Protein AF-A0A8J1VU78-F1 (afdb_monomer)

Radius of gyration: 24.11 Å; Cα contacts (8 Å, |Δi|>4): 338; chains: 1; bounding box: 74×47×79 Å

Secondary structure (DSSP, 8-state):
--------------------TTSPP----GGG---HHHHHHHHHTT-S-GGGHHHHHHHHTSPPPEEEEE-S-HHHHHHHHHHIIIIIGGGGTTEEETTEEEPPPEE-TTSGGG-EEEE-S-HHHHTTSHHHHHHHHHHHHHHHHTSEEE--TGGGHHHHHTT--TT-EEEETT-TT-HHHHHHHHHHS-TTS----EEEEE-S-HHHHHHHHHHHTTS--TTEEEE-S-GGGPPP-B-STT-B---SEEE----

Sequence (255 aa):
MGKHRGGKPQRGGRKDGAQDRNGPWTTFSSSDKVNAGFEEYYRAQKILPEAEWPAFLEILRNDLPLTFRVTGSRAHAETIKDIIKDVYVPTMLKVEVEEKTYGPPSQIPWYPNELAWQISAPKRVVRKSEPFKRFQRFLVGETEVGNLSRQEAVSMIPPLLLDVQPHHQCLDMCAAPGSKTAQIMEALNPHHLSSSGLLIANDSDYKRTHMLVHQTGRMPSKGLVVTNLDASALPHISIGEGKTLQFDRILADVP

Mean predicted aligned error: 9.61 Å

Structure (mmCIF, N/CA/C/O backbone):
data_AF-A0A8J1VU78-F1
#
_entry.id   AF-A0A8J1VU78-F1
#
loop_
_atom_site.group_PDB
_atom_site.id
_atom_site.type_symbol
_atom_site.label_atom_id
_atom_site.label_alt_id
_atom_site.label_comp_id
_atom_site.label_asym_id
_atom_site.label_entity_id
_atom_site.label_seq_id
_atom_site.pdbx_PDB_ins_code
_atom_si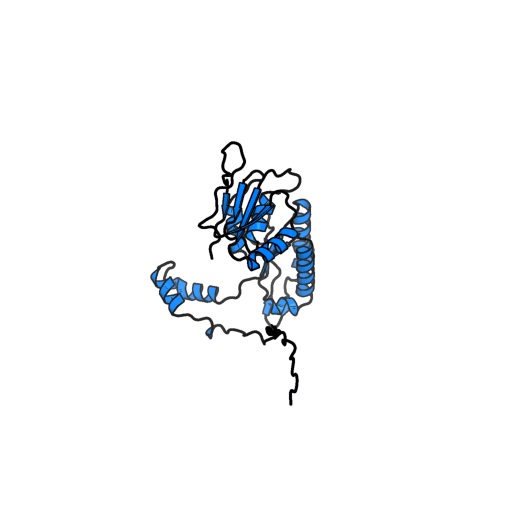te.Cartn_x
_atom_site.Cartn_y
_atom_site.Cartn_z
_atom_site.occupancy
_atom_site.B_iso_or_equiv
_atom_site.auth_seq_id
_atom_site.auth_comp_id
_atom_site.auth_asym_id
_atom_site.auth_atom_id
_atom_site.pdbx_PDB_model_num
ATOM 1 N N . MET A 1 1 ? 52.171 10.321 51.944 1.00 39.34 1 MET A N 1
ATOM 2 C CA . MET A 1 1 ? 51.367 9.180 51.446 1.00 39.34 1 MET A CA 1
ATOM 3 C C . MET A 1 1 ? 49.969 9.682 51.117 1.00 39.34 1 MET A C 1
ATOM 5 O O . MET A 1 1 ? 49.447 10.449 51.907 1.00 39.34 1 MET A O 1
ATOM 9 N N . GLY A 1 2 ? 49.400 9.286 49.971 1.00 37.75 2 GLY A N 1
ATOM 10 C CA . GLY A 1 2 ? 47.997 9.563 49.616 1.00 37.75 2 GLY A CA 1
ATOM 11 C C . GLY A 1 2 ? 47.784 10.396 48.344 1.00 37.75 2 GLY A C 1
ATOM 12 O O . GLY A 1 2 ? 47.348 11.537 48.419 1.00 37.75 2 GLY A O 1
ATOM 13 N N . LYS A 1 3 ? 48.072 9.832 47.161 1.00 34.44 3 LYS A N 1
ATOM 14 C CA . LYS A 1 3 ? 47.608 10.363 45.864 1.00 34.44 3 LYS A CA 1
ATOM 15 C C . LYS A 1 3 ? 46.093 10.137 45.752 1.00 34.44 3 LYS A C 1
ATOM 17 O O . LYS A 1 3 ? 45.674 8.994 45.591 1.00 34.44 3 LYS A O 1
ATOM 22 N N . HIS A 1 4 ? 45.282 11.193 45.754 1.00 36.38 4 HIS A N 1
ATOM 23 C CA . HIS A 1 4 ? 43.875 11.102 45.354 1.00 36.38 4 HIS A CA 1
ATOM 24 C C . HIS A 1 4 ? 43.758 11.135 43.823 1.00 36.38 4 HIS A C 1
ATOM 26 O O . HIS A 1 4 ? 43.844 12.184 43.191 1.00 36.38 4 HIS A O 1
ATOM 32 N N . ARG A 1 5 ? 43.563 9.956 43.219 1.00 37.03 5 ARG A N 1
ATOM 33 C CA . ARG A 1 5 ? 43.004 9.796 41.870 1.00 37.03 5 ARG A CA 1
ATOM 34 C C . ARG A 1 5 ? 41.488 9.629 42.008 1.00 37.03 5 ARG A C 1
ATOM 36 O O . ARG A 1 5 ? 41.032 8.556 42.378 1.00 37.03 5 ARG A O 1
ATOM 43 N N . GLY A 1 6 ? 40.722 10.676 41.712 1.00 34.34 6 GLY A N 1
ATOM 44 C CA . GLY A 1 6 ? 39.270 10.604 41.517 1.00 34.34 6 GLY A CA 1
ATOM 45 C C . GLY A 1 6 ? 38.952 10.733 40.031 1.00 34.34 6 GLY A C 1
ATOM 46 O O . GLY A 1 6 ? 38.867 11.842 39.511 1.00 34.34 6 GLY A O 1
ATOM 47 N N . GLY A 1 7 ? 38.863 9.602 39.329 1.00 33.25 7 GLY A N 1
ATOM 48 C CA . GLY A 1 7 ? 38.509 9.552 37.911 1.00 33.25 7 GLY A CA 1
ATOM 49 C C . GLY A 1 7 ? 37.031 9.875 37.690 1.00 33.25 7 GLY A C 1
ATOM 50 O O . GLY A 1 7 ? 36.163 9.327 38.365 1.00 33.25 7 GLY A O 1
ATOM 51 N N . LYS A 1 8 ? 36.744 10.759 36.729 1.00 36.56 8 LYS A N 1
ATOM 52 C CA . LYS A 1 8 ? 35.390 10.979 36.198 1.00 36.56 8 LYS A CA 1
ATOM 53 C C . LYS A 1 8 ? 34.913 9.700 35.488 1.00 36.56 8 LYS A C 1
ATOM 55 O O . LYS A 1 8 ? 35.716 9.109 34.763 1.00 36.56 8 LYS A O 1
ATOM 60 N N . PRO A 1 9 ? 33.638 9.288 35.612 1.00 35.12 9 PRO A N 1
ATOM 61 C CA . PRO A 1 9 ? 33.127 8.171 34.836 1.00 35.12 9 PRO A CA 1
ATOM 62 C C . PRO A 1 9 ? 33.061 8.580 33.363 1.00 35.12 9 PRO A C 1
ATOM 64 O O . PRO A 1 9 ? 32.331 9.493 32.971 1.00 35.12 9 PRO A O 1
ATOM 67 N N . GLN A 1 10 ? 33.873 7.914 32.551 1.00 33.62 10 GLN A N 1
ATOM 68 C CA . GLN A 1 10 ? 33.889 8.046 31.105 1.00 33.62 10 GLN A CA 1
ATOM 69 C C . GLN A 1 10 ? 32.576 7.447 30.582 1.00 33.62 10 GLN A C 1
ATOM 71 O O . GLN A 1 10 ? 32.397 6.231 30.573 1.00 33.62 10 GLN A O 1
ATOM 76 N N . ARG A 1 11 ? 31.621 8.303 30.190 1.00 35.66 11 ARG A N 1
ATOM 77 C CA . ARG A 1 11 ? 30.451 7.887 29.404 1.00 35.66 11 ARG A CA 1
ATOM 78 C C . ARG A 1 11 ? 30.973 7.297 28.095 1.00 35.66 11 ARG A C 1
ATOM 80 O O . ARG A 1 11 ? 31.309 8.031 27.168 1.00 35.66 11 ARG A O 1
ATOM 87 N N . GLY A 1 12 ? 31.074 5.972 28.051 1.00 30.27 12 GLY A N 1
ATOM 88 C CA . GLY A 1 12 ? 31.304 5.201 26.840 1.00 30.27 12 GLY A CA 1
ATOM 89 C C . GLY A 1 12 ? 30.102 5.357 25.923 1.00 30.27 12 GLY A C 1
ATOM 90 O O . GLY A 1 12 ? 29.181 4.547 25.951 1.00 30.27 12 GLY A O 1
ATOM 91 N N . GLY A 1 13 ? 30.091 6.433 25.139 1.00 30.38 13 GLY A N 1
ATOM 92 C CA . GLY A 1 13 ? 29.224 6.537 23.980 1.00 30.38 13 GLY A CA 1
ATOM 93 C C . GLY A 1 13 ? 29.609 5.421 23.022 1.00 30.38 13 GLY A C 1
ATOM 94 O O . GLY A 1 13 ? 30.633 5.515 22.343 1.00 30.38 13 GLY A O 1
ATOM 95 N N . ARG A 1 14 ? 28.806 4.354 22.987 1.00 30.81 14 ARG A N 1
ATOM 96 C CA . ARG A 1 14 ? 28.760 3.450 21.841 1.00 30.81 14 ARG A CA 1
ATOM 97 C C . ARG A 1 14 ? 28.423 4.330 20.641 1.00 30.81 14 ARG A C 1
ATOM 99 O O . ARG A 1 14 ? 27.293 4.776 20.480 1.00 30.81 14 ARG A O 1
ATOM 106 N N . LYS A 1 15 ? 29.443 4.655 19.846 1.00 33.09 15 LYS A N 1
ATOM 107 C CA . LYS A 1 15 ? 29.254 5.053 18.456 1.00 33.09 15 LYS A CA 1
ATOM 108 C C . LYS A 1 15 ? 28.720 3.808 17.763 1.00 33.09 15 LYS A C 1
ATOM 110 O O . LYS A 1 15 ? 29.503 2.999 17.274 1.00 33.09 15 LYS A O 1
ATOM 115 N N . ASP A 1 16 ? 27.405 3.625 17.805 1.00 34.56 16 ASP A N 1
ATOM 116 C CA . ASP A 1 16 ? 26.736 2.720 16.887 1.00 34.56 16 ASP A CA 1
ATOM 117 C C . ASP A 1 16 ? 27.076 3.237 15.493 1.00 34.56 16 ASP A C 1
ATOM 119 O O . ASP A 1 16 ? 26.700 4.345 15.102 1.00 34.56 16 ASP A O 1
ATOM 123 N N . GLY A 1 17 ? 27.939 2.483 14.814 1.00 30.50 17 GLY A N 1
ATOM 124 C CA . GLY A 1 17 ? 28.388 2.796 13.476 1.00 30.50 17 GLY A CA 1
ATOM 125 C C . GLY A 1 17 ? 27.161 2.949 12.598 1.00 30.50 17 GLY A C 1
ATOM 126 O O . GLY A 1 17 ? 26.450 1.978 12.341 1.00 30.50 17 GLY A O 1
ATOM 127 N N . ALA A 1 18 ? 26.922 4.173 12.137 1.00 34.66 18 ALA A N 1
ATOM 128 C CA . ALA A 1 18 ? 26.150 4.396 10.937 1.00 34.66 18 ALA A CA 1
ATOM 129 C C . ALA A 1 18 ? 26.865 3.610 9.833 1.00 34.66 18 ALA A C 1
ATOM 131 O O . ALA A 1 18 ? 27.878 4.058 9.299 1.00 34.66 18 ALA A O 1
ATOM 132 N N . GLN A 1 19 ? 26.400 2.386 9.573 1.00 34.91 19 GLN A N 1
ATOM 133 C CA . GLN A 1 19 ? 26.780 1.650 8.383 1.00 34.91 19 GLN A CA 1
ATOM 134 C C . GLN A 1 19 ? 26.376 2.522 7.206 1.00 34.91 19 GLN A C 1
ATOM 136 O O . GLN A 1 19 ? 25.193 2.763 6.952 1.00 34.91 19 GLN A O 1
ATOM 141 N N . ASP A 1 20 ? 27.404 3.040 6.554 1.00 33.50 20 ASP A N 1
ATOM 142 C CA . ASP A 1 20 ? 27.345 3.760 5.306 1.00 33.50 20 ASP A CA 1
ATOM 143 C C . ASP A 1 20 ? 26.575 2.887 4.302 1.00 33.50 20 ASP A C 1
ATOM 145 O O . ASP A 1 20 ? 27.075 1.877 3.806 1.00 33.50 20 ASP A O 1
ATOM 149 N N . ARG A 1 21 ? 25.303 3.221 4.042 1.00 39.62 21 ARG A N 1
ATOM 150 C CA . ARG A 1 21 ? 24.427 2.494 3.099 1.00 39.62 21 ARG A CA 1
ATOM 151 C C . ARG A 1 21 ? 24.807 2.762 1.629 1.00 39.62 21 ARG A C 1
ATOM 153 O O . ARG A 1 21 ? 23.966 2.636 0.745 1.00 39.62 21 ARG A O 1
ATOM 160 N N . ASN A 1 22 ? 26.059 3.143 1.380 1.00 36.59 22 ASN A N 1
ATOM 161 C CA . ASN A 1 22 ? 26.659 3.414 0.074 1.00 36.59 22 ASN A CA 1
ATOM 162 C C . ASN A 1 22 ? 27.608 2.292 -0.386 1.00 36.59 22 ASN A C 1
ATOM 164 O O . ASN A 1 22 ? 28.475 2.516 -1.230 1.00 36.59 22 ASN A O 1
ATOM 168 N N . GLY A 1 23 ? 27.449 1.071 0.135 1.00 36.91 23 GLY A N 1
ATOM 169 C CA . GLY A 1 23 ? 28.085 -0.101 -0.467 1.00 36.91 23 GLY A CA 1
ATOM 170 C C . GLY A 1 23 ? 27.633 -0.284 -1.928 1.00 36.91 23 GLY A C 1
ATOM 171 O O . GLY A 1 23 ? 26.487 0.048 -2.254 1.00 36.91 23 GLY A O 1
ATOM 172 N N . PRO A 1 24 ? 28.500 -0.786 -2.829 1.00 38.91 24 PRO A N 1
ATOM 173 C CA . PRO A 1 24 ? 28.101 -1.093 -4.198 1.00 38.91 24 PRO A CA 1
ATOM 174 C C . PRO A 1 24 ? 26.916 -2.062 -4.171 1.00 38.91 24 PRO A C 1
ATOM 176 O O . PRO A 1 24 ? 26.965 -3.095 -3.505 1.00 38.91 24 PRO A O 1
ATOM 179 N N . TRP A 1 25 ? 25.833 -1.703 -4.865 1.00 51.78 25 TRP A N 1
ATOM 180 C CA . TRP A 1 25 ? 24.643 -2.546 -4.981 1.00 51.78 25 TRP A CA 1
ATOM 181 C C . TRP A 1 25 ? 25.047 -3.927 -5.507 1.00 51.78 25 TRP A C 1
ATOM 183 O O . TRP A 1 25 ? 25.542 -4.039 -6.631 1.00 51.78 25 TRP A O 1
ATOM 193 N N . THR A 1 26 ? 24.822 -4.977 -4.714 1.00 55.34 26 THR A N 1
ATOM 194 C CA . THR A 1 26 ? 24.962 -6.363 -5.166 1.00 55.34 26 THR A CA 1
ATOM 195 C C . THR A 1 26 ? 23.961 -6.600 -6.289 1.00 55.34 26 THR A C 1
ATOM 197 O O . THR A 1 26 ? 22.749 -6.641 -6.082 1.00 55.34 26 THR A O 1
ATOM 200 N N . THR A 1 27 ? 24.470 -6.688 -7.514 1.00 58.34 27 THR A N 1
ATOM 201 C CA . THR A 1 27 ? 23.655 -7.008 -8.684 1.00 58.34 27 THR A CA 1
ATOM 202 C C . THR A 1 27 ? 23.565 -8.523 -8.763 1.00 58.34 27 THR A C 1
ATOM 204 O O . THR A 1 27 ? 24.509 -9.168 -9.206 1.00 58.34 27 THR A O 1
ATOM 207 N N . PHE A 1 28 ? 22.457 -9.087 -8.284 1.00 66.31 28 PHE A N 1
ATOM 208 C CA . PHE A 1 28 ? 22.199 -10.520 -8.399 1.00 66.31 28 PHE A CA 1
ATOM 209 C C . PHE A 1 28 ? 21.935 -10.873 -9.861 1.00 66.31 28 PHE A C 1
ATOM 211 O O . PHE A 1 28 ? 21.031 -10.320 -10.496 1.00 66.31 28 PHE A O 1
ATOM 218 N N . SER A 1 29 ?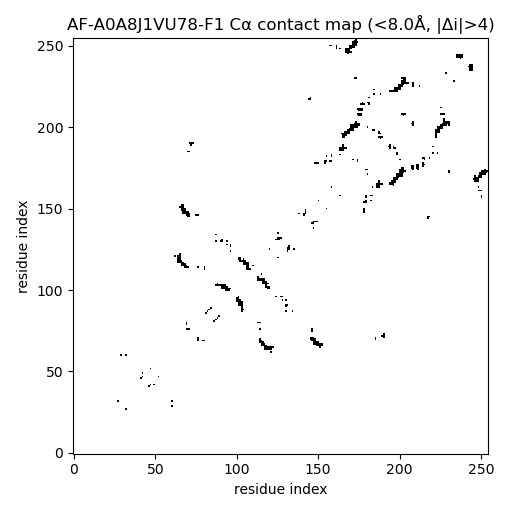 22.733 -11.789 -10.393 1.00 71.12 29 SER A N 1
ATOM 219 C CA . SER A 1 29 ? 22.502 -12.396 -11.697 1.00 71.12 29 SER A CA 1
ATOM 220 C C . SER A 1 29 ? 21.330 -13.378 -11.621 1.00 71.12 29 SER A C 1
ATOM 222 O O . SER A 1 29 ? 20.961 -13.847 -10.544 1.00 71.12 29 SER A O 1
ATOM 224 N N . SER A 1 30 ? 20.736 -13.735 -12.760 1.00 67.25 30 SER A N 1
ATOM 225 C CA . SER A 1 30 ? 19.678 -14.756 -12.789 1.00 67.25 30 SER A CA 1
ATOM 226 C C . SER A 1 30 ? 20.154 -16.110 -12.246 1.00 67.25 30 SER A C 1
ATOM 228 O O . SER A 1 30 ? 19.351 -16.843 -11.677 1.00 67.25 30 SER A O 1
ATOM 230 N N . SER A 1 31 ? 21.454 -16.413 -12.359 1.00 72.06 31 SER A N 1
ATOM 231 C CA . SER A 1 31 ? 22.085 -17.594 -11.755 1.00 72.06 31 SER A CA 1
ATOM 232 C C . SER A 1 31 ? 22.146 -17.550 -10.227 1.00 72.06 31 SER A C 1
ATOM 234 O O . SER A 1 31 ? 22.174 -18.607 -9.607 1.00 72.06 31 SER A O 1
ATOM 236 N N . ASP A 1 32 ? 22.096 -16.363 -9.614 1.00 76.88 32 ASP A N 1
ATOM 237 C CA . ASP A 1 32 ? 22.062 -16.213 -8.152 1.00 76.88 32 ASP A CA 1
ATOM 238 C C . ASP A 1 32 ? 20.633 -16.341 -7.587 1.00 76.88 32 ASP A C 1
ATOM 240 O O . ASP A 1 32 ? 20.444 -16.493 -6.382 1.00 76.88 32 ASP A O 1
ATOM 244 N N . LYS A 1 33 ? 19.606 -16.279 -8.449 1.00 82.88 33 LYS A N 1
ATOM 245 C CA . LYS A 1 33 ? 18.180 -16.328 -8.080 1.00 82.88 33 LYS A CA 1
ATOM 246 C C . LYS A 1 33 ? 17.620 -17.756 -8.180 1.00 82.88 33 LYS A C 1
ATOM 248 O O . LYS A 1 33 ? 16.620 -18.003 -8.864 1.00 82.88 33 LYS A O 1
ATOM 253 N N . VAL A 1 34 ? 18.286 -18.706 -7.523 1.00 85.81 34 VAL A N 1
ATOM 254 C CA . VAL A 1 34 ? 17.885 -20.123 -7.461 1.00 85.81 34 VAL A CA 1
ATOM 255 C C . VAL A 1 34 ? 17.811 -20.571 -6.004 1.00 85.81 34 VAL A C 1
ATOM 257 O O . VAL A 1 34 ? 18.714 -20.299 -5.218 1.00 85.81 34 VAL A O 1
ATOM 260 N N . ASN A 1 35 ? 16.732 -21.263 -5.636 1.00 90.06 35 ASN A N 1
ATOM 261 C CA . ASN A 1 35 ? 16.555 -21.819 -4.298 1.00 90.06 35 ASN A CA 1
ATOM 262 C C . ASN A 1 35 ? 15.850 -23.179 -4.398 1.00 90.06 35 ASN A C 1
ATOM 264 O O . ASN A 1 35 ? 14.644 -23.246 -4.627 1.00 90.06 35 ASN A O 1
ATOM 268 N N . ALA A 1 36 ? 16.614 -24.258 -4.211 1.00 91.31 36 ALA A N 1
ATOM 269 C CA . ALA A 1 36 ? 16.102 -25.622 -4.325 1.00 91.31 36 ALA A CA 1
ATOM 270 C C . ALA A 1 36 ? 14.998 -25.925 -3.297 1.00 91.31 36 ALA A C 1
ATOM 272 O O . ALA A 1 36 ? 13.999 -26.541 -3.650 1.00 91.31 36 ALA A O 1
ATOM 273 N N . GLY A 1 37 ? 15.133 -25.431 -2.059 1.00 94.06 37 GLY A N 1
ATOM 274 C CA . GLY A 1 37 ? 14.123 -25.628 -1.017 1.00 94.06 37 GLY A CA 1
ATOM 275 C C . GLY A 1 37 ? 12.809 -24.904 -1.321 1.00 94.06 37 GLY A C 1
ATOM 276 O O . GLY A 1 37 ? 11.739 -25.444 -1.063 1.00 94.06 37 GLY A O 1
ATOM 277 N N . PHE A 1 38 ? 12.876 -23.711 -1.923 1.00 93.12 38 PHE A N 1
ATOM 278 C CA . PHE A 1 38 ? 11.692 -23.001 -2.415 1.00 93.12 38 PHE A CA 1
ATOM 279 C C . PHE A 1 38 ? 10.971 -23.818 -3.493 1.00 93.12 38 PHE A C 1
ATOM 281 O O . PHE A 1 38 ? 9.761 -24.022 -3.405 1.00 93.12 38 PHE A O 1
ATOM 288 N N . GLU A 1 39 ? 11.708 -24.301 -4.497 1.00 91.94 39 GLU A N 1
ATOM 289 C CA . GLU A 1 39 ? 11.121 -25.082 -5.588 1.00 91.94 39 GLU A CA 1
ATOM 290 C C . GLU A 1 39 ? 10.515 -26.392 -5.088 1.00 91.94 39 GLU A C 1
ATOM 292 O O . GLU A 1 39 ? 9.376 -26.693 -5.429 1.00 91.94 39 GLU A O 1
ATOM 297 N N . GLU A 1 40 ? 11.232 -27.144 -4.252 1.00 94.00 40 GLU A N 1
ATOM 298 C CA . GLU A 1 40 ? 10.744 -28.400 -3.676 1.00 94.00 40 GLU A CA 1
ATOM 299 C C . GLU A 1 40 ? 9.460 -28.184 -2.863 1.00 94.00 40 GLU A C 1
ATOM 301 O O . GLU A 1 40 ? 8.457 -28.866 -3.088 1.00 94.00 40 GLU A O 1
ATOM 306 N N . TYR A 1 41 ? 9.455 -27.182 -1.977 1.00 95.19 41 TYR A N 1
ATOM 307 C CA . TYR A 1 41 ? 8.315 -26.869 -1.118 1.00 95.19 41 TYR A CA 1
ATOM 308 C C . TYR A 1 41 ? 7.056 -26.490 -1.911 1.00 95.19 41 TYR A C 1
ATOM 310 O O . TYR A 1 41 ? 5.962 -26.979 -1.614 1.00 95.19 41 TYR A O 1
ATOM 318 N N . TYR A 1 42 ? 7.176 -25.627 -2.924 1.00 94.62 42 TYR A N 1
ATOM 319 C CA . TYR A 1 42 ? 6.017 -25.187 -3.709 1.00 94.62 42 TYR A CA 1
ATOM 320 C C . TYR A 1 42 ? 5.600 -26.198 -4.786 1.00 94.62 42 TYR A C 1
ATOM 322 O O . TYR A 1 42 ? 4.404 -26.325 -5.054 1.00 94.62 42 TYR A O 1
ATOM 330 N N . ARG A 1 43 ? 6.530 -26.979 -5.359 1.00 93.56 43 ARG A N 1
ATOM 331 C CA . ARG A 1 43 ? 6.195 -28.112 -6.245 1.00 93.56 43 ARG A CA 1
ATOM 332 C C . ARG A 1 43 ? 5.366 -29.158 -5.507 1.00 93.56 43 ARG A C 1
ATOM 334 O O . ARG A 1 43 ? 4.329 -29.584 -6.011 1.00 93.56 43 ARG A O 1
ATOM 341 N N . ALA A 1 44 ? 5.761 -29.511 -4.281 1.00 95.00 44 ALA A N 1
ATOM 342 C CA . ALA A 1 44 ? 5.057 -30.504 -3.468 1.00 95.00 44 ALA A CA 1
ATOM 343 C C . ALA A 1 44 ? 3.592 -30.126 -3.168 1.00 95.00 44 ALA A C 1
ATOM 345 O O . ALA A 1 44 ? 2.740 -31.008 -3.048 1.00 95.00 44 ALA A O 1
ATOM 346 N N . GLN A 1 45 ? 3.281 -28.828 -3.099 1.00 96.31 45 GLN A N 1
ATOM 347 C CA . GLN A 1 45 ? 1.924 -28.317 -2.873 1.00 96.31 45 GLN A CA 1
ATOM 348 C C . GLN A 1 45 ? 1.019 -28.375 -4.110 1.00 96.31 45 GLN A C 1
ATOM 350 O O . GLN A 1 45 ? -0.184 -28.159 -3.981 1.00 96.31 45 GLN A O 1
ATOM 355 N N . LYS A 1 46 ? 1.565 -28.674 -5.300 1.00 95.06 46 LYS A N 1
ATOM 356 C CA . LYS A 1 46 ? 0.807 -28.802 -6.560 1.00 95.06 46 LYS A CA 1
ATOM 357 C C . LYS A 1 46 ? -0.039 -27.565 -6.892 1.00 95.06 46 LYS A C 1
ATOM 359 O O . LYS A 1 46 ? -1.142 -27.682 -7.418 1.00 95.06 46 LYS A O 1
ATOM 364 N N . ILE A 1 47 ? 0.493 -26.379 -6.592 1.00 95.06 47 ILE A N 1
ATOM 365 C CA . ILE A 1 47 ? -0.177 -25.095 -6.855 1.00 95.06 47 ILE A CA 1
ATOM 366 C C . ILE A 1 47 ? -0.280 -24.759 -8.352 1.00 95.06 47 ILE A C 1
ATOM 368 O O . ILE A 1 47 ? -1.093 -23.922 -8.729 1.00 95.06 47 ILE A O 1
ATOM 372 N N . LEU A 1 48 ? 0.533 -25.402 -9.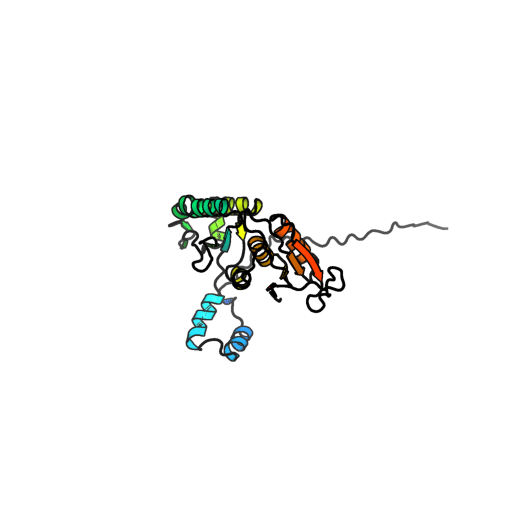198 1.00 95.00 48 LEU A N 1
ATOM 373 C CA . LEU A 1 48 ? 0.531 -25.243 -10.652 1.00 95.00 48 LEU A CA 1
ATOM 374 C C . LEU A 1 48 ? 0.967 -26.544 -11.360 1.00 95.00 48 LEU A C 1
ATOM 376 O O . LEU A 1 48 ? 1.669 -27.358 -10.751 1.00 95.00 48 LEU A O 1
ATOM 380 N N . PRO A 1 49 ? 0.568 -26.768 -12.628 1.00 95.56 49 PRO A N 1
ATOM 381 C CA . PRO A 1 49 ? 1.019 -27.911 -13.424 1.00 95.56 49 PRO A CA 1
ATOM 382 C C . PRO A 1 49 ? 2.539 -27.907 -13.655 1.00 95.56 49 PRO A C 1
ATOM 384 O O . PRO A 1 49 ? 3.120 -26.863 -13.930 1.00 95.56 49 PRO A O 1
ATOM 387 N N . GLU A 1 50 ? 3.193 -29.077 -13.659 1.00 93.06 50 GLU A N 1
ATOM 388 C CA . GLU A 1 50 ? 4.662 -29.174 -13.817 1.00 93.06 50 GLU A CA 1
ATOM 389 C C . GLU A 1 50 ? 5.212 -28.511 -15.092 1.00 93.06 50 GLU A C 1
ATOM 391 O O . GLU A 1 50 ? 6.337 -28.012 -15.100 1.00 93.06 50 GLU A O 1
ATOM 396 N N . ALA A 1 51 ? 4.414 -28.454 -16.159 1.00 95.75 51 ALA A N 1
ATOM 397 C CA . ALA A 1 51 ? 4.794 -27.797 -17.408 1.00 95.75 51 ALA A CA 1
ATOM 398 C C . ALA A 1 51 ? 4.932 -26.265 -17.281 1.00 95.75 51 ALA A C 1
ATOM 400 O O . ALA A 1 51 ? 5.668 -25.657 -18.055 1.00 95.75 51 ALA A O 1
ATOM 401 N N . GLU A 1 52 ? 4.256 -25.637 -16.314 1.00 95.69 52 GLU A N 1
ATOM 402 C CA . GLU A 1 52 ? 4.258 -24.180 -16.118 1.00 95.69 52 GLU A CA 1
ATOM 403 C C . GLU A 1 52 ? 5.380 -23.705 -15.182 1.00 95.69 52 GLU A C 1
ATOM 405 O O . GLU A 1 52 ? 5.718 -22.519 -15.163 1.00 95.69 52 GLU A O 1
ATOM 410 N N . TRP A 1 53 ? 6.010 -24.622 -14.443 1.00 93.88 53 TRP A N 1
ATOM 411 C CA . TRP A 1 53 ? 7.054 -24.299 -13.466 1.00 93.88 53 TRP A CA 1
ATOM 412 C C . TRP A 1 53 ? 8.230 -23.491 -14.029 1.00 93.88 53 TRP A C 1
ATOM 414 O O . TRP A 1 53 ? 8.626 -22.512 -13.389 1.00 93.88 53 TRP A O 1
ATOM 424 N N . PRO A 1 54 ? 8.801 -23.837 -15.201 1.00 92.50 54 PRO A N 1
ATOM 425 C CA . PRO A 1 54 ? 9.899 -23.061 -15.772 1.00 92.50 54 PRO A CA 1
ATOM 426 C C . PRO A 1 54 ? 9.519 -21.596 -16.026 1.00 92.50 54 PRO A C 1
ATOM 428 O O . PRO A 1 54 ? 10.268 -20.700 -15.637 1.00 92.50 54 PRO A O 1
ATOM 431 N N . ALA A 1 55 ? 8.335 -21.356 -16.601 1.00 93.81 55 ALA A N 1
ATOM 432 C CA . ALA A 1 55 ? 7.833 -20.014 -16.893 1.00 93.81 55 ALA A CA 1
ATOM 433 C C . ALA A 1 55 ? 7.508 -19.234 -15.609 1.00 93.81 55 ALA A C 1
ATOM 435 O O . ALA A 1 55 ? 7.842 -18.056 -15.487 1.00 93.81 55 ALA A O 1
ATOM 436 N N . PHE A 1 56 ? 6.919 -19.895 -14.610 1.00 93.25 56 PHE A N 1
ATOM 437 C CA . PHE A 1 56 ? 6.649 -19.288 -13.308 1.00 93.25 56 PHE A CA 1
ATOM 438 C C . PHE A 1 56 ? 7.940 -18.829 -12.606 1.00 93.25 56 PHE A C 1
ATOM 440 O O . PHE A 1 56 ? 8.020 -17.694 -12.134 1.00 93.25 56 PHE A O 1
ATOM 447 N N . LEU A 1 57 ? 8.987 -19.663 -12.597 1.00 91.81 57 LEU A N 1
ATOM 448 C CA . LEU A 1 57 ? 10.288 -19.294 -12.025 1.00 91.81 57 LEU A CA 1
ATOM 449 C C . LEU A 1 57 ? 10.973 -18.176 -12.800 1.00 91.81 57 LEU A C 1
ATOM 451 O O . LEU A 1 57 ? 11.632 -17.333 -12.197 1.00 91.81 57 LEU A O 1
ATOM 455 N N . GLU A 1 58 ? 10.835 -18.151 -14.123 1.00 90.88 58 GLU A N 1
ATOM 456 C CA . GLU A 1 58 ? 11.333 -17.043 -14.934 1.00 90.88 58 GLU A CA 1
ATOM 457 C C . GLU A 1 58 ? 10.682 -15.715 -14.521 1.00 90.88 58 GLU A C 1
ATOM 459 O O . GLU A 1 58 ? 11.386 -14.728 -14.308 1.00 90.88 58 GLU A O 1
ATOM 464 N N . ILE A 1 59 ? 9.363 -15.707 -14.302 1.00 90.56 59 ILE A N 1
ATOM 465 C CA . ILE A 1 59 ? 8.634 -14.520 -13.837 1.00 90.56 59 ILE A CA 1
ATOM 466 C C . ILE A 1 59 ? 9.093 -14.098 -12.438 1.00 90.56 59 ILE A C 1
ATOM 468 O O . ILE A 1 59 ? 9.376 -12.918 -12.232 1.00 90.56 59 ILE A O 1
ATOM 472 N N . LEU A 1 60 ? 9.225 -15.034 -11.491 1.00 90.06 60 LEU A N 1
ATOM 473 C CA . LEU A 1 60 ? 9.686 -14.733 -10.127 1.00 90.06 60 LEU A CA 1
ATOM 474 C C . LEU A 1 60 ? 11.104 -14.144 -10.076 1.00 90.06 60 LEU A C 1
ATOM 476 O O . LEU A 1 60 ? 11.450 -13.440 -9.127 1.00 90.06 60 LEU A O 1
ATOM 480 N N . ARG A 1 61 ? 11.938 -14.421 -11.085 1.00 88.50 61 ARG A N 1
ATOM 481 C CA . ARG A 1 61 ? 13.298 -13.870 -11.186 1.00 88.50 61 ARG A CA 1
ATOM 482 C C . ARG A 1 61 ? 13.327 -12.438 -11.714 1.00 88.50 61 ARG A C 1
ATOM 484 O O . ARG A 1 61 ? 14.374 -11.790 -11.598 1.00 88.50 61 ARG A O 1
ATOM 491 N N . ASN A 1 62 ? 12.229 -11.935 -12.272 1.00 85.06 62 ASN A N 1
ATOM 492 C CA . ASN A 1 62 ? 12.150 -10.567 -12.768 1.00 85.06 62 ASN A CA 1
ATOM 493 C C . ASN A 1 62 ? 12.028 -9.561 -11.623 1.00 85.06 62 ASN A C 1
ATOM 495 O O . ASN A 1 62 ? 11.472 -9.839 -10.563 1.00 85.06 62 ASN A O 1
ATOM 499 N N . ASP A 1 63 ? 12.556 -8.361 -11.849 1.00 82.69 63 ASP A N 1
ATOM 500 C CA . ASP A 1 63 ? 12.378 -7.269 -10.902 1.00 82.69 63 ASP A CA 1
ATOM 501 C C . ASP A 1 63 ? 10.927 -6.776 -10.957 1.00 82.69 63 ASP A C 1
ATOM 503 O O . ASP A 1 63 ? 10.349 -6.615 -12.036 1.00 82.69 63 ASP A O 1
ATOM 507 N N . LEU A 1 64 ? 10.350 -6.494 -9.789 1.00 85.44 64 LEU A N 1
ATOM 508 C CA . LEU A 1 64 ? 9.005 -5.935 -9.716 1.00 85.44 64 LEU A CA 1
ATOM 509 C C . LEU A 1 64 ? 8.951 -4.560 -10.405 1.00 85.44 64 LEU A C 1
ATOM 511 O O . LEU A 1 64 ? 9.847 -3.727 -10.196 1.00 85.44 64 LEU A O 1
ATOM 515 N N . PRO A 1 65 ? 7.892 -4.282 -11.188 1.00 87.50 65 PRO A N 1
ATOM 516 C CA . PRO A 1 65 ? 7.698 -2.968 -11.778 1.00 87.50 65 PRO A CA 1
ATOM 517 C C . PRO A 1 65 ? 7.501 -1.914 -10.685 1.00 87.50 65 PRO A C 1
ATOM 519 O O . PRO A 1 65 ? 7.027 -2.187 -9.580 1.00 87.50 65 PRO A O 1
ATOM 522 N N . LEU A 1 66 ? 7.843 -0.666 -11.000 1.00 89.62 66 LEU A N 1
ATOM 523 C CA . LEU A 1 66 ? 7.543 0.446 -10.109 1.00 89.62 66 LEU A CA 1
ATOM 524 C C . LEU A 1 66 ? 6.067 0.819 -10.260 1.00 89.62 66 LEU A C 1
ATOM 526 O O . LEU A 1 66 ? 5.657 1.257 -11.328 1.00 89.62 66 LEU A O 1
ATOM 530 N N . THR A 1 67 ? 5.293 0.702 -9.188 1.00 94.38 67 THR A N 1
ATOM 531 C CA . THR A 1 67 ? 3.858 1.013 -9.184 1.00 94.38 67 THR A CA 1
ATOM 532 C C . THR A 1 67 ? 3.526 2.160 -8.236 1.00 94.38 67 THR A C 1
ATOM 534 O O . THR A 1 67 ? 4.193 2.367 -7.214 1.00 94.38 67 THR A O 1
ATOM 537 N N . PHE A 1 68 ? 2.499 2.926 -8.588 1.00 94.25 68 PHE A N 1
ATOM 538 C CA . PHE A 1 68 ? 1.964 4.018 -7.780 1.00 94.25 68 PHE A CA 1
ATOM 539 C C . PHE A 1 68 ? 0.472 4.206 -8.062 1.00 94.25 68 PHE A C 1
ATOM 541 O O . PHE A 1 68 ? -0.036 3.769 -9.095 1.00 94.25 68 PHE A O 1
ATOM 548 N N . ARG A 1 69 ? -0.227 4.862 -7.140 1.00 93.81 69 ARG A N 1
ATOM 549 C CA . ARG A 1 69 ? -1.635 5.235 -7.278 1.00 93.81 69 ARG A CA 1
ATOM 550 C C . ARG A 1 69 ? -1.816 6.724 -7.044 1.00 93.81 69 ARG A C 1
ATOM 552 O O . ARG A 1 69 ? -1.109 7.308 -6.224 1.00 93.81 69 ARG A O 1
ATOM 559 N N . VAL A 1 70 ? -2.759 7.308 -7.762 1.00 92.38 70 VAL A N 1
ATOM 560 C CA . VAL A 1 70 ? -3.233 8.667 -7.542 1.00 92.38 70 VAL A CA 1
ATOM 561 C C . VAL A 1 70 ? -4.176 8.661 -6.346 1.00 92.38 70 VAL A C 1
ATOM 563 O O . VAL A 1 70 ? -5.079 7.830 -6.256 1.00 92.38 70 VAL A O 1
ATOM 566 N N . THR A 1 71 ? -3.915 9.569 -5.418 1.00 84.00 71 THR A N 1
ATOM 567 C CA . THR A 1 71 ? -4.651 9.791 -4.174 1.00 84.00 71 THR A CA 1
ATOM 568 C C . THR A 1 71 ? -5.267 11.190 -4.213 1.00 84.00 71 THR A C 1
ATOM 570 O O . THR A 1 71 ? -4.835 12.049 -4.981 1.00 84.00 71 THR A O 1
ATOM 573 N N . GLY A 1 72 ? -6.293 11.447 -3.405 1.00 70.31 72 GLY A N 1
ATOM 574 C CA . GLY A 1 72 ? -6.894 12.783 -3.308 1.00 70.31 72 GLY A CA 1
ATOM 575 C C . GLY A 1 72 ? -8.242 12.936 -4.013 1.00 70.31 72 GLY A C 1
ATOM 576 O O . GLY A 1 72 ? -8.941 11.953 -4.262 1.00 70.31 72 GLY A O 1
ATOM 577 N N . SER A 1 73 ? -8.668 14.194 -4.197 1.00 66.75 73 SER A N 1
ATOM 578 C CA . SER A 1 73 ? -10.047 14.527 -4.586 1.00 66.75 73 SER A CA 1
ATOM 579 C C . SER A 1 73 ? -10.402 14.067 -5.970 1.00 66.75 73 SER A C 1
ATOM 581 O O . SER A 1 73 ? -9.525 13.996 -6.810 1.00 66.75 73 SER A O 1
ATOM 583 N N . ARG A 1 74 ? -11.678 13.755 -6.235 1.00 69.25 74 ARG A N 1
ATOM 584 C CA . ARG A 1 74 ? -12.076 13.275 -7.566 1.00 69.25 74 ARG A CA 1
ATOM 585 C C . ARG A 1 74 ? -11.606 14.236 -8.667 1.00 69.25 74 ARG A C 1
ATOM 587 O O . ARG A 1 74 ? -10.982 13.792 -9.619 1.00 69.25 74 ARG A O 1
ATOM 594 N N . ALA A 1 75 ? -11.791 15.542 -8.465 1.00 75.38 75 ALA A N 1
ATOM 595 C CA . ALA A 1 75 ? -11.326 16.571 -9.396 1.00 75.38 75 ALA A CA 1
ATOM 596 C C . ALA A 1 75 ? -9.789 16.642 -9.504 1.00 75.38 75 ALA A C 1
ATOM 598 O O . ALA A 1 75 ? -9.245 16.768 -10.601 1.00 75.38 75 ALA A O 1
ATOM 599 N N . HIS A 1 76 ? -9.070 16.539 -8.380 1.00 83.38 76 HIS A N 1
ATOM 600 C CA . HIS A 1 76 ? -7.604 16.581 -8.389 1.00 83.38 76 HIS A CA 1
ATOM 601 C C . HIS A 1 76 ? -6.994 15.309 -8.989 1.00 83.38 76 HIS A C 1
ATOM 603 O O . HIS A 1 76 ? -6.086 15.379 -9.807 1.00 83.38 76 HIS A O 1
ATOM 609 N N . ALA A 1 77 ? -7.535 14.145 -8.642 1.00 87.62 77 ALA A N 1
ATOM 610 C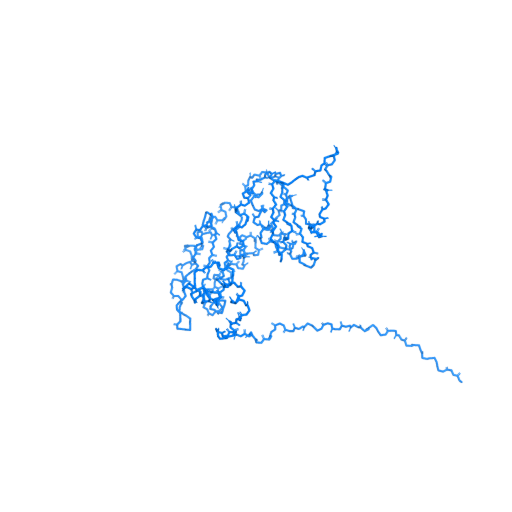 CA . ALA A 1 77 ? -7.116 12.845 -9.139 1.00 87.62 77 ALA A CA 1
ATOM 611 C C . ALA A 1 77 ? -7.336 12.719 -10.652 1.00 87.62 77 ALA A C 1
ATOM 613 O O . ALA A 1 77 ? -6.460 12.211 -11.351 1.00 87.62 77 ALA A O 1
ATOM 614 N N . GLU A 1 78 ? -8.460 13.228 -11.168 1.00 89.69 78 GLU A N 1
ATOM 615 C CA . GLU A 1 78 ? -8.708 13.336 -12.611 1.00 89.69 78 GLU A CA 1
ATOM 616 C C . GLU A 1 78 ? -7.672 14.252 -13.279 1.00 89.69 78 GLU A C 1
ATOM 618 O O . GLU A 1 78 ? -7.046 13.845 -14.253 1.00 89.69 78 GLU A O 1
ATOM 623 N N . THR A 1 79 ? -7.376 15.412 -12.684 1.00 92.31 79 THR A N 1
ATOM 624 C CA . THR A 1 79 ? -6.355 16.340 -13.204 1.00 92.31 79 THR A CA 1
ATOM 625 C C . THR A 1 79 ? -4.960 15.703 -13.250 1.00 92.31 79 THR A C 1
ATOM 627 O O . THR A 1 79 ? -4.266 15.793 -14.260 1.00 92.31 79 THR A O 1
ATOM 630 N N . ILE A 1 80 ? -4.534 15.023 -12.179 1.00 93.19 80 ILE A N 1
ATOM 631 C CA . ILE A 1 80 ? -3.235 14.334 -12.126 1.00 93.19 80 ILE A CA 1
ATOM 632 C C . ILE A 1 80 ? -3.169 13.206 -13.157 1.00 93.19 80 ILE A C 1
ATOM 634 O O . ILE A 1 80 ? -2.156 13.059 -13.844 1.00 93.19 80 ILE A O 1
ATOM 638 N N . LYS A 1 81 ? -4.245 12.426 -13.295 1.00 92.94 81 LYS A N 1
ATOM 639 C CA . LYS A 1 81 ? -4.355 11.372 -14.309 1.00 92.94 81 LYS A CA 1
ATOM 640 C C . LYS A 1 81 ? -4.188 11.946 -15.721 1.00 92.94 81 LYS A C 1
ATOM 642 O O . LYS A 1 81 ? -3.398 11.404 -16.495 1.00 92.94 81 LYS A O 1
ATOM 647 N N . ASP A 1 82 ? -4.866 13.048 -16.030 1.00 93.56 82 ASP A N 1
ATOM 648 C CA . ASP A 1 82 ? -4.808 13.688 -17.347 1.00 93.56 82 ASP A CA 1
ATOM 649 C C . ASP A 1 82 ? -3.419 14.288 -17.612 1.00 93.56 82 ASP A C 1
ATOM 651 O O . ASP A 1 82 ? -2.854 14.093 -18.684 1.00 93.56 82 ASP A O 1
ATOM 655 N N . ILE A 1 83 ? -2.771 14.886 -16.604 1.00 94.88 83 ILE A N 1
ATOM 656 C CA . ILE A 1 83 ? -1.372 15.336 -16.704 1.00 94.88 83 ILE A CA 1
ATOM 657 C C . ILE A 1 83 ? -0.435 14.169 -17.052 1.00 94.88 83 ILE A C 1
ATOM 659 O O . ILE A 1 83 ? 0.414 14.298 -17.938 1.00 94.88 83 ILE A O 1
ATOM 663 N N . ILE A 1 84 ? -0.564 13.017 -16.381 1.00 94.62 84 ILE A N 1
ATOM 664 C CA . ILE A 1 84 ? 0.266 11.838 -16.680 1.00 94.62 84 ILE A CA 1
ATOM 665 C C . ILE A 1 84 ? 0.055 11.406 -18.136 1.00 94.62 84 ILE A C 1
ATOM 667 O O . ILE A 1 84 ? 1.031 11.184 -18.860 1.00 94.62 84 ILE A O 1
ATOM 671 N N . LYS A 1 85 ? -1.204 11.320 -18.569 1.00 93.81 85 LYS A N 1
ATOM 672 C CA . LYS A 1 85 ? -1.592 10.822 -19.891 1.00 93.81 85 LYS A CA 1
ATOM 673 C C . LYS A 1 85 ? -1.226 11.770 -21.033 1.00 93.81 85 LYS A C 1
ATOM 675 O O . LYS A 1 85 ? -0.692 11.312 -22.038 1.00 93.81 85 LYS A O 1
ATOM 680 N N . ASP A 1 86 ? -1.465 13.063 -20.874 1.00 94.62 86 ASP A N 1
ATOM 681 C CA . ASP A 1 86 ? -1.382 14.026 -21.974 1.00 94.62 86 ASP A CA 1
ATOM 682 C C . ASP A 1 86 ? -0.023 14.730 -22.027 1.00 94.62 86 ASP A C 1
ATOM 684 O O . ASP A 1 86 ? 0.446 15.107 -23.100 1.00 94.62 86 ASP A O 1
ATOM 688 N N . VAL A 1 87 ? 0.653 14.875 -20.881 1.00 93.94 87 VAL A N 1
ATOM 689 C CA . VAL A 1 87 ? 1.950 15.564 -20.803 1.00 93.94 87 VAL A CA 1
ATOM 690 C C . VAL A 1 87 ? 3.110 14.574 -20.769 1.00 93.94 87 VAL A C 1
ATOM 692 O O . VAL A 1 87 ? 4.100 14.765 -21.474 1.00 93.94 87 VAL A O 1
ATOM 695 N N . TYR A 1 88 ? 3.028 13.522 -19.950 1.00 92.94 88 TYR A N 1
ATOM 696 C CA . TYR A 1 88 ? 4.182 12.661 -19.673 1.00 92.94 88 TYR A CA 1
ATOM 697 C C . TYR A 1 88 ? 4.274 11.443 -20.593 1.00 92.94 88 TYR A C 1
ATOM 699 O O . TYR A 1 88 ? 5.342 11.213 -21.168 1.00 92.94 88 TYR A O 1
ATOM 707 N N . VAL A 1 89 ? 3.191 10.685 -20.779 1.00 92.88 89 VAL A N 1
ATOM 708 C CA . VAL A 1 89 ? 3.175 9.484 -21.638 1.00 92.88 89 VAL A CA 1
ATOM 709 C C . VAL A 1 89 ? 3.729 9.752 -23.052 1.00 92.88 89 VAL A C 1
ATOM 711 O O . VAL A 1 89 ? 4.608 8.990 -23.468 1.00 92.88 89 VAL A O 1
ATOM 714 N N . PRO A 1 90 ? 3.356 10.836 -23.771 1.00 93.06 90 PRO A N 1
ATOM 715 C CA . PRO A 1 90 ? 3.862 11.089 -25.124 1.00 93.06 90 PRO A CA 1
ATOM 716 C C . PRO A 1 90 ? 5.379 11.299 -25.177 1.00 93.06 90 PRO A C 1
ATOM 718 O O . PRO A 1 90 ? 6.025 10.947 -26.161 1.00 93.06 90 PRO A O 1
ATOM 721 N N . THR A 1 91 ? 5.974 11.818 -24.098 1.00 89.38 91 THR A N 1
ATOM 722 C CA . THR A 1 91 ? 7.424 12.064 -24.013 1.00 89.38 91 THR A CA 1
ATOM 723 C C . THR A 1 91 ? 8.246 10.797 -23.764 1.00 89.38 91 THR A C 1
ATOM 725 O O . THR A 1 91 ? 9.472 10.839 -23.848 1.00 89.38 91 THR A O 1
ATOM 728 N N . MET A 1 92 ? 7.588 9.671 -23.460 1.00 87.62 92 MET A N 1
ATOM 729 C CA . MET A 1 92 ? 8.228 8.420 -23.045 1.00 87.62 92 MET A CA 1
ATOM 730 C C . MET A 1 92 ? 7.910 7.225 -23.962 1.00 87.62 92 MET A C 1
ATOM 732 O O . MET A 1 92 ? 8.204 6.089 -23.605 1.00 87.62 92 MET A O 1
ATOM 736 N N . LEU A 1 93 ? 7.333 7.451 -25.149 1.00 83.38 93 LEU A N 1
ATOM 737 C CA . LEU A 1 93 ? 6.896 6.366 -26.044 1.00 83.38 93 LEU A CA 1
ATOM 738 C C . LEU A 1 93 ? 8.036 5.465 -26.549 1.00 83.38 93 LEU A C 1
ATOM 740 O O . LEU A 1 93 ? 7.812 4.279 -26.782 1.00 83.38 93 LEU A O 1
ATOM 744 N N . LYS A 1 94 ? 9.243 6.013 -26.740 1.00 74.25 94 LYS A N 1
ATOM 745 C CA . LYS A 1 94 ? 10.414 5.286 -27.259 1.00 74.25 94 LYS A CA 1
ATOM 746 C C . LYS A 1 94 ? 11.708 5.829 -26.660 1.00 74.25 94 LYS A C 1
ATOM 748 O O . LYS A 1 94 ? 12.500 6.468 -27.346 1.00 74.25 94 LYS A O 1
ATOM 753 N N . VAL A 1 95 ? 11.906 5.629 -25.361 1.00 79.00 95 VAL A N 1
ATOM 754 C CA . VAL A 1 95 ? 13.160 6.040 -24.718 1.00 79.00 95 VAL A CA 1
ATOM 755 C C . VAL A 1 95 ? 14.150 4.884 -24.785 1.00 79.00 95 VAL A C 1
ATOM 757 O O . VAL A 1 95 ? 13.934 3.832 -24.182 1.00 79.00 95 VAL A O 1
ATOM 760 N N . GLU A 1 96 ? 15.243 5.088 -25.511 1.00 80.50 96 GLU A N 1
ATOM 761 C CA . GLU A 1 96 ? 16.332 4.121 -25.627 1.00 80.50 96 GLU A CA 1
ATOM 762 C C . GLU A 1 96 ? 17.403 4.403 -24.572 1.00 80.50 96 GLU A C 1
ATOM 764 O O . GLU A 1 96 ? 17.944 5.506 -24.479 1.00 80.50 96 GLU A O 1
ATOM 769 N N . VAL A 1 97 ? 17.694 3.401 -23.743 1.00 77.44 97 VAL A N 1
ATOM 770 C CA . VAL A 1 97 ? 18.759 3.451 -22.737 1.00 77.44 97 VAL A CA 1
ATOM 771 C C . VAL A 1 97 ? 19.490 2.118 -22.766 1.00 77.44 97 VAL A C 1
ATOM 773 O O . VAL A 1 97 ? 18.871 1.082 -22.539 1.00 77.44 97 VAL A O 1
ATOM 776 N N . GLU A 1 98 ? 20.805 2.149 -23.002 1.00 73.12 98 GLU A N 1
ATOM 777 C CA . GLU A 1 98 ? 21.659 0.946 -23.006 1.00 73.12 98 GLU A CA 1
ATOM 778 C C . GLU A 1 98 ? 21.138 -0.139 -23.969 1.00 73.12 98 GLU A C 1
ATOM 780 O O . GLU A 1 98 ? 20.951 -1.286 -23.571 1.00 73.12 98 GLU A O 1
ATOM 785 N N . GLU A 1 99 ? 20.838 0.247 -25.217 1.00 75.56 99 GLU A N 1
ATOM 786 C CA . GLU A 1 99 ? 20.366 -0.652 -26.293 1.00 75.56 99 GLU A CA 1
ATOM 787 C C . GLU A 1 99 ? 19.025 -1.359 -26.005 1.00 75.56 99 GLU A C 1
ATOM 789 O O . GLU A 1 99 ? 18.603 -2.246 -26.745 1.00 75.56 99 GLU A O 1
ATOM 794 N N . LYS A 1 100 ? 18.313 -0.945 -24.947 1.00 79.62 100 LYS A N 1
ATOM 795 C CA . LYS A 1 100 ? 16.952 -1.389 -24.635 1.00 79.62 100 LYS A CA 1
ATOM 796 C C . LYS A 1 100 ? 15.976 -0.223 -24.710 1.00 79.62 100 LYS A C 1
ATOM 798 O O . LYS A 1 100 ? 16.224 0.858 -24.172 1.00 79.62 100 LYS A O 1
ATOM 803 N N . THR A 1 101 ? 14.835 -0.468 -25.342 1.00 81.75 101 THR A N 1
ATOM 804 C CA . THR A 1 101 ? 13.725 0.483 -25.390 1.00 81.75 101 THR A CA 1
ATOM 805 C C . THR A 1 101 ? 12.816 0.274 -24.189 1.00 81.75 101 THR A C 1
ATOM 807 O O . THR A 1 101 ? 12.370 -0.841 -23.919 1.00 81.75 101 THR A O 1
ATOM 810 N N . TYR A 1 102 ? 12.519 1.359 -23.480 1.00 83.88 102 TYR A N 1
ATOM 811 C CA . TYR A 1 102 ? 11.565 1.364 -22.380 1.00 83.88 102 TYR A CA 1
ATOM 812 C C . TYR A 1 102 ? 10.343 2.195 -22.760 1.00 83.88 102 TYR A C 1
ATOM 814 O O . TYR A 1 102 ? 10.471 3.292 -23.308 1.00 83.88 102 TYR A O 1
ATOM 822 N N . GLY A 1 103 ? 9.165 1.639 -22.475 1.00 84.44 103 GLY A N 1
ATOM 823 C CA . GLY A 1 103 ? 7.883 2.286 -22.724 1.00 84.44 103 GLY A CA 1
ATOM 824 C C . GLY A 1 103 ? 7.457 3.247 -21.607 1.00 84.44 103 GLY A C 1
ATOM 825 O O . GLY A 1 103 ? 8.070 3.273 -20.532 1.00 84.44 103 GLY A O 1
ATOM 826 N N . PRO A 1 104 ? 6.386 4.019 -21.848 1.00 90.56 104 PRO A N 1
ATOM 827 C CA . PRO A 1 104 ? 5.834 4.960 -20.883 1.00 90.56 104 PRO A CA 1
ATOM 828 C C . PRO A 1 104 ? 5.191 4.236 -19.683 1.00 90.56 104 PRO A C 1
ATOM 830 O O . PRO A 1 104 ? 4.986 3.019 -19.724 1.00 90.56 104 PRO A O 1
ATOM 833 N N . PRO A 1 105 ? 4.832 4.968 -18.609 1.00 91.75 105 PRO A N 1
ATOM 834 C CA . PRO A 1 105 ? 3.920 4.445 -17.598 1.00 91.75 105 PRO A CA 1
ATOM 835 C C . PRO A 1 105 ? 2.623 3.937 -18.245 1.00 91.75 105 PRO A C 1
ATOM 837 O O . PRO A 1 105 ? 2.096 4.555 -19.169 1.00 91.75 105 PRO A O 1
ATOM 840 N N . SER A 1 106 ? 2.099 2.826 -17.734 1.00 93.56 106 SER A N 1
ATOM 841 C CA . SER A 1 106 ? 0.836 2.222 -18.175 1.00 93.56 106 SER A CA 1
ATOM 842 C C . SER A 1 106 ? -0.137 2.108 -17.008 1.00 93.56 106 SER A C 1
ATOM 844 O O . SER A 1 106 ? 0.284 1.908 -15.868 1.00 93.56 106 SER A O 1
ATOM 846 N N . GLN A 1 107 ? -1.430 2.259 -17.281 1.00 95.06 107 GLN A N 1
ATOM 847 C CA . GLN A 1 107 ? -2.479 2.097 -16.275 1.00 95.06 107 GLN A CA 1
ATOM 848 C C . GLN A 1 107 ? -2.638 0.620 -15.905 1.00 95.06 107 GLN A C 1
ATOM 850 O O . GLN A 1 107 ? -2.492 -0.267 -16.748 1.00 95.06 107 GLN A O 1
ATOM 855 N N . ILE A 1 108 ? -2.950 0.361 -14.638 1.00 95.56 108 ILE A N 1
ATOM 856 C CA . ILE A 1 108 ? -3.267 -0.974 -14.136 1.00 95.56 108 ILE A CA 1
ATOM 857 C C . ILE A 1 108 ? -4.755 -1.248 -14.426 1.00 95.56 108 ILE A C 1
ATOM 859 O O . ILE A 1 108 ? -5.601 -0.608 -13.800 1.00 95.56 108 ILE A O 1
ATOM 863 N N . PRO A 1 109 ? -5.107 -2.188 -15.330 1.00 95.06 109 PRO A N 1
ATOM 864 C CA . PRO A 1 109 ? -6.468 -2.275 -15.879 1.00 95.06 109 PRO A CA 1
ATOM 865 C C . PRO A 1 109 ? -7.562 -2.596 -14.859 1.00 95.06 109 PRO A C 1
ATOM 867 O O . PRO A 1 109 ? -8.702 -2.178 -15.015 1.00 95.06 109 PRO A O 1
ATOM 870 N N . TRP A 1 110 ? -7.226 -3.361 -13.821 1.00 95.00 110 TRP A N 1
ATOM 871 C CA . TRP A 1 110 ? -8.177 -3.779 -12.791 1.00 95.00 110 TRP A CA 1
ATOM 872 C C . TRP A 1 110 ? -8.353 -2.742 -11.675 1.00 95.00 110 TRP A C 1
ATOM 874 O O . TRP A 1 110 ? -9.224 -2.915 -10.824 1.00 95.00 110 TRP A O 1
ATOM 884 N N . TYR A 1 111 ? -7.537 -1.682 -11.634 1.00 94.69 111 TYR A N 1
ATOM 885 C CA . TYR A 1 111 ? -7.651 -0.672 -10.587 1.00 94.69 111 TYR A CA 1
ATOM 886 C C . TYR A 1 111 ? -8.742 0.355 -10.946 1.00 94.69 111 TYR A C 1
ATOM 888 O O . TYR A 1 111 ? -8.718 0.904 -12.052 1.00 94.69 111 TYR A O 1
ATOM 896 N N . PRO A 1 112 ? -9.682 0.669 -10.034 1.00 91.12 112 PRO A N 1
ATOM 897 C CA . PRO A 1 112 ? -10.808 1.549 -10.336 1.00 91.12 112 PRO A CA 1
ATOM 898 C C . PRO A 1 112 ? -10.404 2.936 -10.845 1.00 91.12 112 PRO A C 1
ATOM 900 O O . PRO A 1 112 ? -9.422 3.527 -10.389 1.00 91.12 112 PRO A O 1
ATOM 903 N N . ASN A 1 113 ? -11.219 3.482 -11.753 1.00 90.00 113 ASN A N 1
ATOM 904 C CA . ASN A 1 113 ? -11.082 4.839 -12.304 1.00 90.00 113 ASN A CA 1
ATOM 905 C C . ASN A 1 113 ? -9.722 5.123 -12.970 1.00 90.00 113 ASN A C 1
ATOM 907 O O . ASN A 1 113 ? -9.362 6.283 -13.171 1.00 90.00 113 ASN A O 1
ATOM 911 N N . GLU A 1 114 ? -8.969 4.068 -13.295 1.00 91.81 114 GLU A N 1
ATOM 912 C CA . GLU A 1 114 ? -7.651 4.139 -13.925 1.00 91.81 114 GLU A CA 1
ATOM 913 C C . GLU A 1 114 ? -6.621 4.973 -13.132 1.00 91.81 114 GLU A C 1
ATOM 915 O O . GLU A 1 114 ? -5.737 5.627 -13.695 1.00 91.81 114 GLU A O 1
ATOM 920 N N . LEU A 1 115 ? -6.746 4.968 -11.801 1.00 93.56 115 LEU A N 1
ATOM 921 C CA . LEU A 1 115 ? -5.918 5.783 -10.906 1.00 93.56 115 LEU A CA 1
ATOM 922 C C . LEU A 1 115 ? -4.612 5.105 -10.480 1.00 93.56 115 LEU A C 1
ATOM 924 O O . LEU A 1 115 ? -3.800 5.739 -9.811 1.00 93.56 115 LEU A O 1
ATOM 928 N N . ALA A 1 116 ? -4.371 3.848 -10.853 1.00 95.50 116 ALA A N 1
ATOM 929 C CA . ALA A 1 116 ? -3.105 3.174 -10.580 1.00 95.50 116 ALA A CA 1
ATOM 930 C C . ALA A 1 116 ? -2.303 2.942 -11.855 1.00 95.50 116 ALA A C 1
ATOM 932 O O . ALA A 1 116 ? -2.843 2.635 -12.918 1.00 95.50 116 ALA A O 1
ATOM 933 N N . TRP A 1 117 ? -0.991 3.080 -11.718 1.00 95.94 117 TRP A N 1
ATOM 934 C CA . TRP A 1 117 ? -0.043 3.099 -12.817 1.00 95.94 117 TRP A CA 1
ATOM 935 C C . TRP A 1 117 ? 1.178 2.247 -12.481 1.00 95.94 117 TRP A C 1
ATOM 937 O O . TRP A 1 117 ? 1.583 2.120 -11.321 1.00 95.94 117 TRP A O 1
ATOM 947 N N . GLN A 1 118 ? 1.798 1.697 -13.519 1.00 94.25 118 GLN A N 1
ATOM 948 C CA . GLN A 1 118 ? 3.030 0.930 -13.438 1.00 94.25 118 GLN A CA 1
ATOM 949 C C . GLN A 1 118 ? 4.062 1.426 -14.452 1.00 94.25 118 GLN A C 1
ATOM 951 O O . GLN A 1 118 ? 3.731 1.848 -15.560 1.00 94.25 118 GLN A O 1
ATOM 956 N N . ILE A 1 119 ? 5.332 1.340 -14.074 1.00 90.12 119 ILE A N 1
ATOM 957 C CA . ILE A 1 119 ? 6.485 1.684 -14.897 1.00 90.12 119 ILE A CA 1
ATOM 958 C C . ILE A 1 119 ? 7.376 0.448 -14.963 1.00 90.12 119 ILE A C 1
ATOM 960 O O . ILE A 1 119 ? 7.962 0.035 -13.960 1.00 90.12 119 ILE A O 1
ATOM 964 N N . SER A 1 120 ? 7.491 -0.131 -16.157 1.00 83.38 120 SER A N 1
ATOM 965 C CA . SER A 1 120 ? 8.347 -1.298 -16.409 1.00 83.38 120 SER A CA 1
ATOM 966 C C . SER A 1 120 ? 9.834 -0.934 -16.464 1.00 83.38 120 SER A C 1
ATOM 968 O O . SER A 1 120 ? 10.689 -1.803 -16.322 1.00 83.38 120 SER A O 1
ATOM 970 N N . ALA A 1 121 ? 10.161 0.348 -16.669 1.00 81.88 121 ALA A N 1
ATOM 971 C CA . ALA A 1 121 ? 11.538 0.824 -16.676 1.00 81.88 121 ALA A CA 1
ATOM 972 C C . ALA A 1 121 ? 12.188 0.659 -15.284 1.00 81.88 121 ALA A C 1
ATOM 974 O O . ALA A 1 121 ? 11.699 1.231 -14.303 1.00 81.88 121 ALA A O 1
ATOM 975 N N . PRO A 1 122 ? 13.321 -0.062 -15.170 1.00 76.81 122 PRO A N 1
ATOM 976 C CA . PRO A 1 122 ? 14.034 -0.214 -13.908 1.00 76.81 122 PRO A CA 1
ATOM 977 C C . PRO A 1 122 ? 14.504 1.133 -13.348 1.00 76.81 122 PRO A C 1
ATOM 979 O O . PRO A 1 122 ? 14.855 2.047 -14.098 1.00 76.81 122 PRO A O 1
ATOM 982 N N . LYS A 1 123 ? 14.655 1.238 -12.020 1.00 75.56 123 LYS A N 1
ATOM 983 C CA . LYS A 1 123 ? 15.118 2.474 -11.346 1.00 75.56 123 LYS A CA 1
ATOM 984 C C . LYS A 1 123 ? 16.405 3.066 -11.940 1.00 75.56 123 LYS A C 1
ATOM 986 O O . LYS A 1 123 ? 16.565 4.284 -11.957 1.00 75.56 123 LYS A O 1
ATOM 991 N N . ARG A 1 124 ? 17.327 2.227 -12.429 1.00 75.75 124 ARG A N 1
ATOM 992 C CA . ARG A 1 124 ? 18.578 2.673 -13.074 1.00 75.75 124 ARG A CA 1
ATOM 993 C C . ARG A 1 124 ? 18.336 3.471 -14.361 1.00 75.75 124 ARG A C 1
ATOM 995 O O . ARG A 1 124 ? 19.033 4.449 -14.600 1.00 75.75 124 ARG A O 1
ATOM 1002 N N . VAL A 1 125 ? 17.330 3.090 -15.145 1.00 74.75 125 VAL A N 1
ATOM 1003 C CA . VAL A 1 125 ? 16.958 3.732 -16.416 1.00 74.75 125 VAL A CA 1
ATOM 1004 C C . VAL A 1 125 ? 16.261 5.057 -16.150 1.00 74.75 125 VAL A C 1
ATOM 1006 O O . VAL A 1 125 ? 16.581 6.061 -16.788 1.00 74.75 125 VAL A O 1
ATOM 1009 N N . VAL A 1 126 ? 15.390 5.078 -15.134 1.00 73.69 126 VAL A N 1
ATOM 1010 C CA . VAL A 1 126 ? 14.677 6.288 -14.706 1.00 73.69 126 VAL A CA 1
ATOM 1011 C C . VAL A 1 126 ? 15.654 7.419 -14.355 1.00 73.69 126 VAL A C 1
ATOM 1013 O O . VAL A 1 126 ? 15.406 8.581 -14.659 1.00 73.69 126 VAL A O 1
ATOM 1016 N N . ARG A 1 127 ? 16.821 7.081 -13.788 1.00 73.25 127 ARG A N 1
ATOM 1017 C CA . ARG A 1 127 ? 17.858 8.052 -13.398 1.00 73.25 127 ARG A CA 1
ATOM 1018 C C . ARG A 1 127 ? 18.772 8.502 -14.540 1.00 73.25 127 ARG A C 1
ATOM 1020 O O . ARG A 1 127 ? 19.545 9.433 -14.327 1.00 73.25 127 ARG A O 1
ATOM 1027 N N . LYS A 1 128 ? 18.737 7.865 -15.715 1.00 77.75 128 LYS A N 1
ATOM 1028 C CA . LYS A 1 128 ? 19.683 8.133 -16.819 1.00 77.75 128 LYS A CA 1
ATOM 1029 C C . LYS A 1 128 ? 19.093 8.974 -17.949 1.00 77.75 128 LYS A C 1
ATOM 1031 O O . LYS A 1 128 ? 19.830 9.740 -18.558 1.00 77.75 128 LYS A O 1
ATOM 1036 N N . SER A 1 129 ? 17.789 8.897 -18.186 1.00 81.06 129 SER A N 1
ATOM 1037 C CA . SER A 1 129 ? 17.118 9.587 -19.296 1.00 81.06 129 SER A CA 1
ATOM 1038 C C . SER A 1 129 ? 16.326 10.809 -18.825 1.00 81.06 129 SER A C 1
ATOM 1040 O O . SER A 1 129 ? 15.670 10.781 -17.784 1.00 81.06 129 SER A O 1
ATOM 1042 N N . GLU A 1 130 ? 16.380 11.904 -19.586 1.00 87.69 130 GLU A N 1
ATOM 1043 C CA . GLU A 1 130 ? 15.733 13.164 -19.190 1.00 87.69 130 GLU A CA 1
ATOM 1044 C C . GLU A 1 130 ? 14.196 13.078 -19.091 1.00 87.69 130 GLU A C 1
ATOM 1046 O O . GLU A 1 130 ? 13.657 13.566 -18.093 1.00 87.69 130 GLU A O 1
ATOM 1051 N N . PRO A 1 131 ? 13.471 12.405 -20.015 1.00 88.31 131 PRO A N 1
ATOM 1052 C CA . PRO A 1 131 ? 12.021 12.234 -19.887 1.00 88.31 131 PRO A CA 1
ATOM 1053 C C . PRO A 1 131 ? 11.618 11.540 -18.580 1.00 88.31 131 PRO A C 1
ATOM 1055 O O . PRO A 1 131 ? 10.766 12.039 -17.841 1.00 88.31 131 PRO A O 1
ATOM 1058 N N . PHE A 1 132 ? 12.300 10.447 -18.222 1.00 87.25 132 PHE A N 1
ATOM 1059 C CA . PHE A 1 132 ? 12.019 9.735 -16.978 1.00 87.25 132 PHE A CA 1
ATOM 1060 C C . PHE A 1 132 ? 12.466 10.505 -15.731 1.00 87.25 132 PHE A C 1
ATOM 1062 O O . PHE A 1 132 ? 11.774 10.440 -14.718 1.00 87.25 132 PHE A O 1
ATOM 1069 N N . LYS A 1 133 ? 13.556 11.285 -15.777 1.00 89.06 133 LYS A N 1
ATOM 1070 C CA . LYS A 1 133 ? 13.937 12.185 -14.671 1.00 89.06 133 LYS A CA 1
ATOM 1071 C C . LYS A 1 133 ? 12.886 13.262 -14.429 1.00 89.06 133 LYS A C 1
ATOM 1073 O O . LYS A 1 133 ? 12.589 13.588 -13.279 1.00 89.06 133 LYS A O 1
ATOM 1078 N N . ARG A 1 134 ? 12.342 13.856 -15.496 1.00 91.31 134 ARG A N 1
ATOM 1079 C CA . ARG A 1 134 ? 11.268 14.855 -15.396 1.00 91.31 134 ARG A CA 1
ATOM 1080 C C . ARG A 1 134 ? 10.014 14.234 -14.785 1.00 91.31 134 ARG A C 1
ATOM 1082 O O . ARG A 1 134 ? 9.436 14.828 -13.880 1.00 91.31 134 ARG A O 1
ATOM 1089 N N . PHE A 1 135 ? 9.644 13.032 -15.223 1.00 91.94 135 PHE A N 1
ATOM 1090 C CA . PHE A 1 135 ? 8.516 12.303 -14.651 1.00 91.94 135 PHE A CA 1
ATOM 1091 C C . PHE A 1 135 ? 8.761 11.899 -13.191 1.00 91.94 135 PHE A C 1
ATOM 1093 O O . PHE A 1 135 ? 7.900 12.094 -12.344 1.00 91.94 135 PHE A O 1
ATOM 1100 N N . GLN A 1 136 ? 9.965 11.437 -12.846 1.00 90.62 136 GLN A N 1
ATOM 1101 C CA . GLN A 1 136 ? 10.323 11.104 -11.468 1.00 90.62 136 GLN A CA 1
ATOM 1102 C C . GLN A 1 136 ? 10.221 12.320 -10.539 1.00 90.62 136 GLN A C 1
ATOM 1104 O O . GLN A 1 136 ? 9.718 12.186 -9.427 1.00 90.62 136 GLN A O 1
ATOM 1109 N N . ARG A 1 137 ? 10.679 13.502 -10.978 1.00 92.38 137 ARG A N 1
ATOM 1110 C CA . ARG A 1 137 ? 10.545 14.748 -10.203 1.00 92.38 137 ARG A CA 1
ATOM 1111 C C . ARG A 1 137 ? 9.083 15.084 -9.920 1.00 92.38 137 ARG A C 1
ATOM 1113 O O . ARG A 1 137 ? 8.760 15.439 -8.793 1.00 92.38 137 ARG A O 1
ATOM 1120 N N . PHE A 1 138 ? 8.219 14.913 -10.918 1.00 93.69 138 PHE A N 1
ATOM 1121 C CA . PHE A 1 138 ? 6.776 15.059 -10.756 1.00 93.69 138 PHE A CA 1
ATOM 1122 C C . PHE A 1 138 ? 6.210 14.062 -9.740 1.00 93.69 138 PHE A C 1
ATOM 1124 O O . PHE A 1 138 ? 5.569 14.480 -8.783 1.00 93.69 138 PHE A O 1
ATOM 1131 N N . LEU A 1 139 ? 6.531 12.768 -9.868 1.00 92.12 139 LEU A N 1
ATOM 1132 C CA . LEU A 1 139 ? 6.059 11.748 -8.926 1.00 92.12 139 LEU A CA 1
ATOM 1133 C C . LEU A 1 139 ? 6.483 12.047 -7.482 1.00 92.12 139 LEU A C 1
ATOM 1135 O O . LEU A 1 139 ? 5.690 11.868 -6.562 1.00 92.12 139 LEU A O 1
ATOM 1139 N N . VAL A 1 140 ? 7.727 12.494 -7.277 1.00 91.06 140 VAL A N 1
ATOM 1140 C CA . VAL A 1 140 ? 8.231 12.874 -5.949 1.00 91.06 140 VAL A CA 1
ATOM 1141 C C . VAL A 1 140 ? 7.454 14.068 -5.399 1.00 91.06 140 VAL A C 1
ATOM 1143 O O . VAL A 1 140 ? 6.956 13.973 -4.282 1.00 91.06 140 VAL A O 1
ATOM 1146 N N . GLY A 1 141 ? 7.288 15.136 -6.187 1.00 91.88 141 GLY A N 1
ATOM 1147 C CA . GLY A 1 141 ? 6.547 16.326 -5.763 1.00 91.88 141 GLY A CA 1
ATOM 1148 C C . GLY A 1 141 ? 5.096 16.016 -5.388 1.00 91.88 141 GLY A C 1
ATOM 1149 O O . GLY A 1 141 ? 4.648 16.365 -4.300 1.00 91.88 141 GLY A O 1
ATOM 1150 N N . GLU A 1 142 ? 4.380 15.269 -6.228 1.00 91.06 142 GLU A N 1
ATOM 1151 C CA . GLU A 1 142 ? 2.990 14.896 -5.940 1.00 91.06 142 GLU A CA 1
ATOM 1152 C C . GLU A 1 142 ? 2.866 13.932 -4.746 1.00 91.06 142 GLU A C 1
ATOM 1154 O O . GLU A 1 142 ? 1.887 13.980 -4.003 1.00 91.06 142 GLU A O 1
ATOM 1159 N N . THR A 1 143 ? 3.872 13.083 -4.506 1.00 89.44 143 THR A N 1
ATOM 1160 C CA . THR A 1 143 ? 3.916 12.220 -3.310 1.00 89.44 143 THR A CA 1
ATOM 1161 C C . THR A 1 143 ? 4.144 13.029 -2.030 1.00 89.44 143 THR A C 1
ATOM 1163 O O . THR A 1 143 ? 3.604 12.686 -0.977 1.00 89.44 143 THR A O 1
ATOM 1166 N N . GLU A 1 144 ? 4.953 14.090 -2.084 1.00 86.69 144 GLU A N 1
ATOM 1167 C CA . GLU A 1 144 ? 5.202 14.972 -0.936 1.00 86.69 144 GLU A CA 1
ATOM 1168 C C . GLU A 1 144 ? 3.949 15.752 -0.530 1.00 86.69 144 GLU A C 1
ATOM 1170 O O . GLU A 1 144 ? 3.696 15.908 0.664 1.00 86.69 144 GLU A O 1
ATOM 1175 N N . VAL A 1 145 ? 3.141 16.166 -1.510 1.00 85.19 145 VAL A N 1
ATOM 1176 C CA . VAL A 1 145 ? 1.865 16.869 -1.288 1.00 85.19 145 VAL A CA 1
ATOM 1177 C C . VAL A 1 145 ? 0.721 15.905 -0.927 1.00 85.19 145 VAL A C 1
ATOM 1179 O O . VAL A 1 145 ? -0.302 16.336 -0.406 1.00 85.19 145 VAL A O 1
ATOM 1182 N N . GLY A 1 146 ? 0.900 14.594 -1.133 1.00 84.69 146 GLY A N 1
ATOM 1183 C CA . GLY A 1 146 ? -0.091 13.570 -0.780 1.00 84.69 146 GLY A CA 1
ATOM 1184 C C . GLY A 1 146 ? -1.121 13.272 -1.876 1.00 84.69 146 GLY A C 1
ATOM 1185 O O . GLY A 1 146 ? -2.174 12.710 -1.579 1.00 84.69 146 GLY A O 1
ATOM 1186 N N . ASN A 1 147 ? -0.816 13.618 -3.130 1.00 88.19 147 ASN A N 1
ATOM 1187 C CA . ASN A 1 147 ? -1.639 13.327 -4.313 1.00 88.19 147 ASN A CA 1
ATOM 1188 C C . ASN A 1 147 ? -1.250 12.019 -5.009 1.00 88.19 147 ASN A C 1
ATOM 1190 O O . ASN A 1 147 ? -1.967 11.536 -5.883 1.00 88.19 147 ASN A O 1
ATOM 1194 N N . LEU A 1 148 ? -0.100 11.447 -4.652 1.00 91.31 148 LEU A N 1
ATOM 1195 C CA . LEU A 1 148 ? 0.315 10.123 -5.088 1.00 91.31 148 LEU A CA 1
ATOM 1196 C C . LEU A 1 148 ? 0.781 9.294 -3.896 1.00 91.31 148 LEU A C 1
ATOM 1198 O O . LEU A 1 148 ? 1.405 9.795 -2.959 1.00 91.31 148 LEU A O 1
ATOM 1202 N N . SER A 1 149 ? 0.565 7.988 -3.993 1.00 90.00 149 SER A N 1
ATOM 1203 C CA . SER A 1 149 ? 1.115 7.007 -3.069 1.00 90.00 149 SER A CA 1
ATOM 1204 C C . SER A 1 149 ? 1.841 5.911 -3.837 1.00 90.00 149 SER A C 1
ATOM 1206 O O . SER A 1 149 ? 1.314 5.312 -4.779 1.00 90.00 149 SER A O 1
ATOM 1208 N N . ARG A 1 150 ? 3.084 5.636 -3.437 1.00 90.44 150 ARG A N 1
ATOM 1209 C CA . ARG A 1 150 ? 3.853 4.509 -3.966 1.00 90.44 150 ARG A CA 1
AT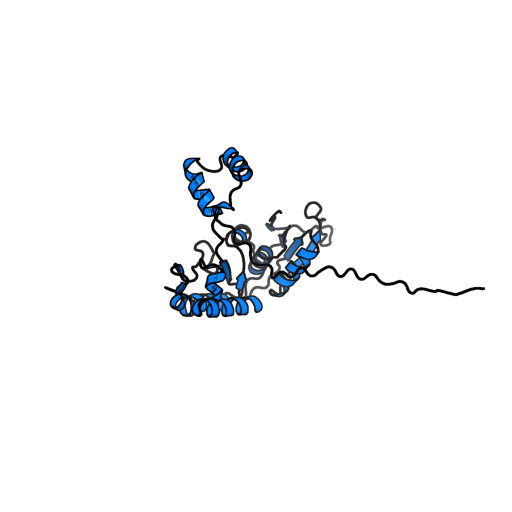OM 1210 C C . ARG A 1 150 ? 3.441 3.242 -3.224 1.00 90.44 150 ARG A C 1
ATOM 1212 O O . ARG A 1 150 ? 3.669 3.125 -2.024 1.00 90.44 150 ARG A O 1
ATOM 1219 N N . GLN A 1 151 ? 2.899 2.277 -3.952 1.00 91.75 151 GLN A N 1
ATOM 1220 C CA . GLN A 1 151 ? 2.384 1.030 -3.392 1.00 91.75 151 GLN A CA 1
ATOM 1221 C C . GLN A 1 151 ? 2.512 -0.069 -4.437 1.00 91.75 151 GLN A C 1
ATOM 1223 O O . GLN A 1 151 ? 2.304 0.191 -5.620 1.00 91.75 151 GLN A O 1
ATOM 1228 N N . GLU A 1 152 ? 2.877 -1.278 -4.015 1.00 92.94 152 GLU A N 1
ATOM 1229 C CA . GLU A 1 152 ? 2.914 -2.445 -4.899 1.00 92.94 152 GLU A CA 1
ATOM 1230 C C . GLU A 1 152 ? 1.515 -2.791 -5.407 1.00 92.94 152 GLU A C 1
ATOM 1232 O O . GLU A 1 152 ? 0.553 -2.722 -4.643 1.00 92.94 152 GLU A O 1
ATOM 1237 N N . ALA A 1 153 ? 1.411 -3.203 -6.672 1.00 93.94 153 ALA A N 1
ATOM 1238 C CA . ALA A 1 153 ? 0.144 -3.565 -7.307 1.00 93.94 153 ALA A CA 1
ATOM 1239 C C . ALA A 1 153 ? -0.676 -4.552 -6.457 1.00 93.94 153 ALA A C 1
ATOM 1241 O O . ALA A 1 153 ? -1.812 -4.269 -6.095 1.00 93.94 153 ALA A O 1
ATOM 1242 N N . VAL A 1 154 ? -0.080 -5.670 -6.039 1.00 93.12 154 VAL A N 1
ATOM 1243 C CA . VAL A 1 154 ? -0.784 -6.683 -5.230 1.00 93.12 154 VAL A CA 1
ATOM 1244 C C . VAL A 1 154 ? -1.204 -6.163 -3.853 1.00 93.12 154 VAL A C 1
ATOM 1246 O O . VAL A 1 154 ? -2.235 -6.569 -3.328 1.00 93.12 154 VAL A O 1
ATOM 1249 N N . SER A 1 155 ? -0.475 -5.190 -3.296 1.00 93.50 155 SER A N 1
ATOM 1250 C CA . SER A 1 155 ? -0.841 -4.548 -2.030 1.00 93.50 155 SER A CA 1
ATOM 1251 C C . SER A 1 155 ? -2.067 -3.642 -2.146 1.00 93.50 155 SER A C 1
ATOM 1253 O O . SER A 1 155 ? -2.591 -3.235 -1.114 1.00 93.50 155 SER A O 1
ATOM 1255 N N . MET A 1 156 ? -2.509 -3.287 -3.355 1.00 95.50 156 MET A N 1
ATOM 1256 C CA . MET A 1 156 ? -3.701 -2.462 -3.569 1.00 95.50 156 MET A CA 1
ATOM 1257 C C . MET A 1 156 ? -5.005 -3.267 -3.533 1.00 95.50 156 MET A C 1
ATOM 1259 O O . MET A 1 156 ? -6.072 -2.682 -3.361 1.00 95.50 156 MET A O 1
ATOM 1263 N N . ILE A 1 157 ? -4.930 -4.587 -3.725 1.00 95.94 157 ILE A N 1
ATOM 1264 C CA . ILE A 1 157 ? -6.097 -5.464 -3.876 1.00 95.94 157 ILE A CA 1
ATOM 1265 C C . ILE A 1 157 ? -6.879 -5.620 -2.561 1.00 95.94 157 ILE A C 1
ATOM 1267 O O . ILE A 1 157 ? -8.098 -5.445 -2.600 1.00 95.94 157 ILE A O 1
ATOM 1271 N N . PRO A 1 158 ? -6.252 -5.896 -1.394 1.00 96.00 158 PRO A N 1
ATOM 1272 C CA . PRO A 1 158 ? -7.017 -6.186 -0.182 1.00 96.00 158 PRO A CA 1
ATOM 1273 C C . PRO A 1 158 ? -7.965 -5.051 0.243 1.00 96.00 158 PRO A C 1
ATOM 1275 O O . PRO A 1 158 ? -9.133 -5.344 0.487 1.00 96.00 158 PRO A O 1
ATOM 1278 N N . PRO 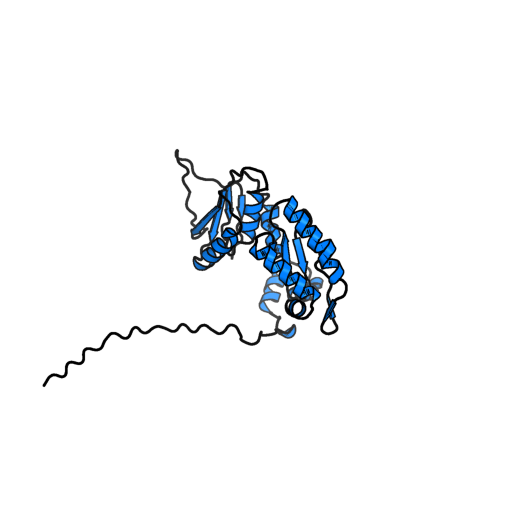A 1 159 ? -7.558 -3.762 0.253 1.00 94.56 159 PRO A N 1
ATOM 1279 C CA . PRO A 1 159 ? -8.488 -2.677 0.580 1.00 94.56 159 PRO A CA 1
ATOM 1280 C C . PRO A 1 159 ? -9.633 -2.500 -0.428 1.00 94.56 159 PRO A C 1
ATOM 1282 O O . PRO A 1 159 ? -10.712 -2.074 -0.030 1.00 94.56 159 PRO A O 1
ATOM 1285 N N . LEU A 1 160 ? -9.425 -2.833 -1.711 1.00 94.44 160 LEU A N 1
ATOM 1286 C CA . LEU A 1 160 ? -10.494 -2.793 -2.720 1.00 94.44 160 LEU A CA 1
ATOM 1287 C C . LEU A 1 160 ? -11.546 -3.875 -2.462 1.00 94.44 160 LEU A C 1
ATOM 1289 O O . LEU A 1 160 ? -12.737 -3.607 -2.575 1.00 94.44 160 LEU A O 1
ATOM 1293 N N . LEU A 1 161 ? -11.111 -5.082 -2.089 1.00 96.06 161 LEU A N 1
ATOM 1294 C CA . LEU A 1 161 ? -12.015 -6.188 -1.758 1.00 96.06 161 LEU A CA 1
ATOM 1295 C C . LEU A 1 161 ? -12.708 -6.008 -0.403 1.00 96.06 161 LEU A C 1
ATOM 1297 O O . LEU A 1 161 ? -13.773 -6.576 -0.184 1.00 96.06 161 LEU A O 1
ATOM 1301 N N . LEU A 1 162 ? -12.119 -5.214 0.495 1.00 96.25 162 LEU A N 1
ATOM 1302 C CA . LEU A 1 162 ? -12.705 -4.898 1.796 1.00 96.25 162 LEU A CA 1
ATOM 1303 C C . LEU A 1 162 ? -13.966 -4.023 1.677 1.00 96.25 162 LEU A C 1
ATOM 1305 O O . LEU A 1 162 ? -14.749 -3.977 2.622 1.00 96.25 162 LEU A O 1
ATOM 1309 N N . ASP A 1 163 ? -14.170 -3.349 0.538 1.00 95.00 163 ASP A N 1
ATOM 1310 C CA . ASP A 1 163 ? -15.344 -2.513 0.241 1.00 95.00 163 ASP A CA 1
ATOM 1311 C C . ASP A 1 163 ? -15.714 -1.580 1.410 1.00 95.00 163 ASP A C 1
ATOM 1313 O O . ASP A 1 163 ? -16.760 -1.681 2.065 1.00 95.00 163 ASP A O 1
ATOM 1317 N N . VAL A 1 164 ? -14.756 -0.722 1.753 1.00 94.62 164 VAL A N 1
ATOM 1318 C CA . VAL A 1 164 ? -14.856 0.211 2.874 1.00 94.62 164 VAL A CA 1
ATOM 1319 C C . VAL A 1 164 ? -15.778 1.371 2.508 1.00 94.62 164 VAL A C 1
ATOM 1321 O O . VAL A 1 164 ? -15.609 2.002 1.469 1.00 94.62 164 VAL A O 1
ATOM 1324 N N . GLN A 1 165 ? -16.720 1.680 3.400 1.00 93.50 165 GLN A N 1
ATOM 1325 C CA . GLN A 1 165 ? -17.702 2.746 3.243 1.00 93.50 165 GLN A CA 1
ATOM 1326 C C . GLN A 1 165 ? -17.475 3.849 4.286 1.00 93.50 165 GLN A C 1
ATOM 1328 O O . GLN A 1 165 ? -16.976 3.557 5.373 1.00 93.50 165 GLN A O 1
ATOM 1333 N N . PRO A 1 166 ? -17.904 5.101 4.037 1.00 92.06 166 PRO A N 1
ATOM 1334 C CA . PRO A 1 166 ? -17.527 6.259 4.865 1.00 92.06 166 PRO A CA 1
ATOM 1335 C C . PRO A 1 166 ? -17.986 6.235 6.326 1.00 92.06 166 PRO A C 1
ATOM 1337 O O . PRO A 1 166 ? -17.546 7.058 7.121 1.00 92.06 166 PRO A O 1
ATOM 1340 N N . HIS A 1 167 ? -18.900 5.334 6.676 1.00 92.75 167 HIS A N 1
ATOM 1341 C CA . HIS A 1 167 ? -19.443 5.177 8.023 1.00 92.75 167 HIS A CA 1
ATOM 1342 C C . HIS A 1 167 ? -18.857 3.970 8.769 1.00 92.75 167 HIS A C 1
ATOM 1344 O O . HIS A 1 167 ? -19.164 3.799 9.946 1.00 92.75 167 HIS A O 1
ATOM 1350 N N . HIS A 1 168 ? -18.036 3.145 8.110 1.00 96.25 168 HIS A N 1
ATOM 1351 C CA . HIS A 1 168 ? -17.513 1.921 8.705 1.00 96.25 168 HIS A CA 1
ATOM 1352 C C . HIS A 1 168 ? -16.520 2.192 9.840 1.00 96.25 168 HIS A C 1
ATOM 1354 O O . HIS A 1 168 ? -15.686 3.101 9.781 1.00 96.25 168 HIS A O 1
ATOM 1360 N N . GLN A 1 169 ? -16.558 1.313 10.834 1.00 96.31 169 GLN A N 1
ATOM 1361 C CA . GLN A 1 169 ? -15.536 1.120 11.851 1.00 96.31 169 GLN A CA 1
ATOM 1362 C C . GLN A 1 169 ? -14.581 0.026 11.364 1.00 96.31 169 GLN A C 1
ATOM 1364 O O . GLN A 1 169 ? -14.953 -1.136 11.221 1.00 96.31 169 GLN A O 1
ATOM 1369 N N . CYS A 1 170 ? -13.348 0.405 11.062 1.00 97.44 170 CYS A N 1
ATOM 1370 C CA . CYS A 1 170 ? -12.340 -0.445 10.449 1.00 97.44 170 CYS A CA 1
ATOM 1371 C C . CYS A 1 170 ? -11.184 -0.726 11.414 1.00 97.44 170 CYS A C 1
ATOM 1373 O O . CYS A 1 170 ? -10.782 0.142 12.192 1.00 97.44 170 CYS A O 1
ATOM 1375 N N . LEU A 1 171 ? -10.602 -1.917 11.301 1.00 97.44 171 LEU A N 1
ATOM 1376 C CA . LEU A 1 171 ? -9.360 -2.301 11.969 1.00 97.44 171 LEU A CA 1
ATOM 1377 C C . LEU A 1 171 ? -8.341 -2.771 10.929 1.00 97.44 171 LEU A C 1
ATOM 1379 O O . LEU A 1 171 ? -8.636 -3.652 10.130 1.00 97.44 171 LEU A O 1
ATOM 1383 N N . ASP A 1 172 ? -7.138 -2.217 10.968 1.00 97.44 172 ASP A N 1
ATOM 1384 C CA . ASP A 1 172 ? -5.962 -2.736 10.273 1.00 97.44 172 ASP A CA 1
ATOM 1385 C C . ASP A 1 172 ? -5.015 -3.322 11.326 1.00 97.44 172 ASP A C 1
ATOM 1387 O O . ASP A 1 172 ? -4.452 -2.589 12.139 1.00 97.44 172 ASP A O 1
ATOM 1391 N N . MET A 1 173 ? -4.915 -4.652 11.383 1.00 96.12 173 MET A N 1
ATOM 1392 C CA . MET A 1 173 ? -4.244 -5.371 12.476 1.00 96.12 173 MET A CA 1
ATOM 1393 C C . MET A 1 173 ? -2.712 -5.292 12.412 1.00 96.12 173 MET A C 1
ATOM 1395 O O . MET A 1 173 ? -2.055 -5.413 13.452 1.00 96.12 173 MET A O 1
ATOM 1399 N N . CYS A 1 174 ? -2.162 -5.128 11.205 1.00 95.31 174 CYS A N 1
ATOM 1400 C CA . CYS A 1 174 ? -0.729 -5.155 10.896 1.00 95.31 174 CYS A CA 1
ATOM 1401 C C . CYS A 1 174 ? -0.390 -4.018 9.919 1.00 95.31 174 CYS A C 1
ATOM 1403 O O . CYS A 1 174 ? 0.054 -4.224 8.791 1.00 95.31 174 CYS A O 1
ATOM 1405 N N . ALA A 1 175 ? -0.665 -2.797 10.360 1.00 94.56 175 ALA A N 1
ATOM 1406 C CA . ALA A 1 175 ? -0.817 -1.632 9.510 1.00 94.56 175 ALA A CA 1
ATOM 1407 C C . ALA A 1 175 ? 0.493 -1.098 8.917 1.00 94.56 175 ALA A C 1
ATOM 1409 O O . ALA A 1 175 ? 0.497 -0.530 7.821 1.00 94.56 175 ALA A O 1
ATOM 1410 N N . ALA A 1 176 ? 1.627 -1.202 9.614 1.00 91.75 176 ALA A N 1
ATOM 1411 C CA . ALA A 1 176 ? 2.829 -0.517 9.158 1.00 91.75 176 ALA A CA 1
ATOM 1412 C C . ALA A 1 176 ? 3.443 -1.218 7.928 1.00 91.75 176 ALA A C 1
ATOM 1414 O O . ALA A 1 176 ? 3.495 -2.442 7.870 1.00 91.75 176 ALA A O 1
ATOM 1415 N N . PRO A 1 177 ? 3.994 -0.489 6.939 1.00 89.62 177 PRO A N 1
ATOM 1416 C CA . PRO A 1 177 ? 4.309 0.941 6.950 1.00 89.62 177 PRO A CA 1
ATOM 1417 C C . PRO A 1 177 ? 3.140 1.877 6.590 1.00 89.62 177 PRO A C 1
ATOM 1419 O O . PRO A 1 177 ? 3.355 3.085 6.565 1.00 89.62 177 PRO A O 1
ATOM 1422 N N . GLY A 1 178 ? 1.936 1.362 6.315 1.00 91.50 178 GLY A N 1
ATOM 1423 C CA . GLY A 1 178 ? 0.716 2.172 6.188 1.00 91.50 178 GLY A CA 1
ATOM 1424 C C . GLY A 1 178 ? 0.138 2.336 4.785 1.00 91.50 178 GLY A C 1
ATOM 1425 O O . GLY A 1 178 ? -0.763 3.150 4.603 1.00 91.50 178 GLY A O 1
ATOM 1426 N N . SER A 1 179 ? 0.622 1.610 3.772 1.00 91.31 179 SER A N 1
ATOM 1427 C CA . SER A 1 179 ? 0.124 1.765 2.392 1.00 91.31 179 SER A CA 1
ATOM 1428 C C . SER A 1 179 ? -1.334 1.316 2.230 1.00 91.31 179 SER A C 1
ATOM 1430 O O . SER A 1 179 ? -2.131 2.027 1.614 1.00 91.31 179 SER A O 1
ATOM 1432 N N . LYS A 1 180 ? -1.698 0.175 2.828 1.00 94.38 180 LYS A N 1
ATOM 1433 C CA . LYS A 1 180 ? -3.075 -0.339 2.856 1.00 94.38 180 LYS A CA 1
ATOM 1434 C C . LYS A 1 180 ? -3.961 0.503 3.773 1.00 94.38 180 LYS A C 1
ATOM 1436 O O . LYS A 1 180 ? -5.053 0.888 3.368 1.00 94.38 180 LYS A O 1
ATOM 1441 N N . THR A 1 181 ? -3.443 0.889 4.940 1.00 94.31 181 THR A N 1
ATOM 1442 C CA . THR A 1 181 ? -4.098 1.816 5.874 1.00 94.31 181 THR A CA 1
ATOM 1443 C C . THR A 1 181 ? -4.480 3.134 5.201 1.00 94.31 181 THR A C 1
ATOM 1445 O O . THR A 1 181 ? -5.605 3.600 5.344 1.00 94.31 181 THR A O 1
ATOM 1448 N N . ALA A 1 182 ? -3.570 3.718 4.415 1.00 91.31 182 ALA A N 1
ATOM 1449 C CA . ALA A 1 182 ? -3.822 4.925 3.633 1.00 91.31 182 ALA A CA 1
ATOM 1450 C C . ALA A 1 182 ? -4.990 4.742 2.655 1.00 91.31 182 ALA A C 1
ATOM 1452 O O . ALA A 1 182 ? -5.886 5.577 2.589 1.00 91.31 182 ALA A O 1
ATOM 1453 N N . GLN A 1 183 ? -5.014 3.616 1.941 1.00 92.50 183 GLN A N 1
ATOM 1454 C CA . GLN A 1 183 ? -6.070 3.305 0.981 1.00 92.50 183 GLN A CA 1
ATOM 1455 C C . GLN A 1 183 ? -7.435 3.102 1.665 1.00 92.50 183 GLN A C 1
ATOM 1457 O O . GLN A 1 183 ? -8.446 3.584 1.160 1.00 92.50 183 GLN A O 1
ATOM 1462 N N . ILE A 1 184 ? -7.467 2.457 2.838 1.00 93.81 184 ILE A N 1
ATOM 1463 C CA . ILE A 1 184 ? -8.680 2.347 3.669 1.00 93.81 184 ILE A CA 1
ATOM 1464 C C . ILE A 1 184 ? -9.142 3.735 4.123 1.00 93.81 184 ILE A C 1
ATOM 1466 O O . ILE A 1 184 ? -10.322 4.060 4.033 1.00 93.81 184 ILE A O 1
ATOM 1470 N N . MET A 1 185 ? -8.220 4.579 4.583 1.00 90.75 185 MET A N 1
ATOM 1471 C CA . MET A 1 185 ? -8.540 5.923 5.059 1.00 90.75 185 MET A CA 1
ATOM 1472 C C . MET A 1 185 ? -9.108 6.818 3.950 1.00 90.75 185 MET A C 1
ATOM 1474 O O . MET A 1 185 ? -10.016 7.606 4.213 1.00 90.75 185 MET A O 1
ATOM 1478 N N . GLU A 1 186 ? -8.622 6.680 2.719 1.00 89.06 186 GLU A N 1
ATOM 1479 C CA . GLU A 1 186 ? -9.182 7.364 1.550 1.00 89.06 186 GLU A CA 1
ATOM 1480 C C . GLU A 1 186 ? -10.609 6.902 1.238 1.00 89.06 186 GLU A C 1
ATOM 1482 O O . GLU A 1 186 ? -11.467 7.734 0.949 1.00 89.06 186 GLU A O 1
ATOM 1487 N N . ALA A 1 187 ? -10.891 5.601 1.361 1.00 90.31 187 ALA A N 1
ATOM 1488 C CA . ALA A 1 187 ? -12.242 5.063 1.201 1.00 90.31 187 ALA A CA 1
ATOM 1489 C C . ALA A 1 187 ? -13.195 5.511 2.326 1.00 90.31 187 ALA A C 1
ATOM 1491 O O . ALA A 1 187 ? -14.371 5.768 2.076 1.00 90.31 187 ALA A O 1
ATOM 1492 N N . LEU A 1 188 ? -12.689 5.667 3.557 1.00 90.56 188 LEU A N 1
ATOM 1493 C CA . LEU A 1 188 ? -13.457 6.212 4.682 1.00 90.56 188 LEU A CA 1
ATOM 1494 C C . LEU A 1 188 ? -13.759 7.703 4.530 1.00 90.56 188 LEU A C 1
ATOM 1496 O O . LEU A 1 188 ? -14.772 8.172 5.045 1.00 90.56 188 LEU A O 1
ATOM 1500 N N . ASN A 1 189 ? -12.888 8.459 3.861 1.00 85.44 189 ASN A N 1
ATOM 1501 C CA . ASN A 1 189 ? -12.989 9.912 3.730 1.00 85.44 189 ASN A CA 1
ATOM 1502 C C . ASN A 1 189 ? -13.115 10.332 2.256 1.00 85.44 189 ASN A C 1
ATOM 1504 O O . ASN A 1 189 ? -12.255 11.065 1.755 1.00 85.44 189 ASN A O 1
ATOM 1508 N N . PRO A 1 190 ? -14.170 9.899 1.537 1.00 77.62 190 PRO A N 1
ATOM 1509 C CA . PRO A 1 190 ? -14.399 10.377 0.187 1.00 77.62 190 PRO A CA 1
ATOM 1510 C C . PRO A 1 190 ? -14.703 11.875 0.211 1.00 77.62 190 PRO A C 1
ATOM 1512 O O . PRO A 1 190 ? -15.277 12.429 1.152 1.00 77.62 190 PRO A O 1
ATOM 1515 N N . HIS A 1 191 ? -14.301 12.548 -0.855 1.00 70.12 191 HIS A N 1
ATOM 1516 C CA . HIS A 1 191 ? -14.296 14.003 -0.916 1.00 70.12 191 HIS A CA 1
ATOM 1517 C C . HIS A 1 191 ? -15.698 14.594 -0.816 1.00 70.12 191 HIS A C 1
ATOM 1519 O O . HIS A 1 191 ? -16.642 14.074 -1.405 1.00 70.12 191 HIS A O 1
ATOM 1525 N N . HIS A 1 192 ? -15.802 15.715 -0.096 1.00 61.09 192 HIS A N 1
ATOM 1526 C CA . HIS A 1 192 ? -17.037 16.477 0.144 1.00 61.09 192 HIS A CA 1
ATOM 1527 C C . HIS A 1 192 ? -18.105 15.785 1.003 1.00 61.09 192 HIS A C 1
ATOM 1529 O O . HIS A 1 192 ? -19.200 16.325 1.152 1.00 61.09 192 HIS A O 1
ATOM 1535 N N . LEU A 1 193 ? -17.787 14.645 1.621 1.00 62.81 193 LEU A N 1
ATOM 1536 C CA . LEU A 1 193 ? -18.672 13.978 2.568 1.00 62.81 193 LEU A CA 1
ATOM 1537 C C . LEU A 1 193 ? -18.116 14.093 3.986 1.00 62.81 193 LEU A C 1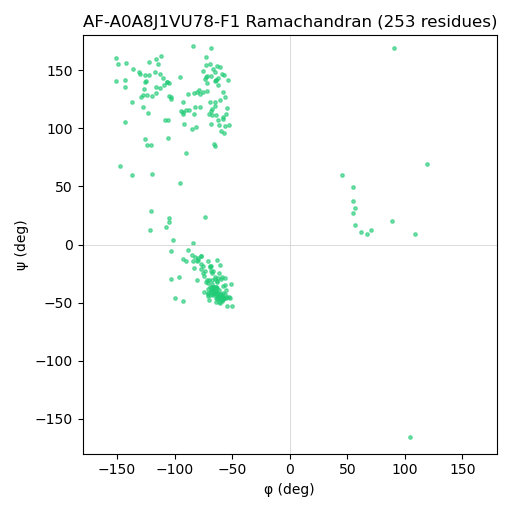
ATOM 1539 O O . LEU A 1 193 ? -16.922 13.923 4.230 1.00 62.81 193 LEU A O 1
ATOM 1543 N N . SER A 1 194 ? -18.994 14.377 4.945 1.00 71.94 194 SER A N 1
ATOM 1544 C CA . SER A 1 194 ? -18.657 14.187 6.350 1.00 71.94 194 SER A CA 1
ATOM 1545 C C . SER A 1 194 ? -18.522 12.687 6.609 1.00 71.94 194 SER A C 1
ATOM 1547 O O . SER A 1 194 ? -19.516 11.963 6.553 1.00 71.94 194 SER A O 1
ATOM 1549 N N . SER A 1 195 ? -17.305 12.225 6.880 1.00 81.75 195 SER A N 1
ATOM 1550 C CA . SER A 1 195 ? -17.065 10.857 7.335 1.00 81.75 195 SER A CA 1
ATOM 1551 C C . SER A 1 195 ? -17.354 10.745 8.830 1.00 81.75 195 SER A C 1
ATOM 1553 O O . SER A 1 195 ? -16.881 11.568 9.619 1.00 81.75 195 SER A O 1
ATOM 1555 N N . SER A 1 196 ? -18.124 9.728 9.213 1.00 88.50 196 SER A N 1
ATOM 1556 C CA . SER A 1 196 ? -18.258 9.275 10.603 1.00 88.50 196 SER A CA 1
ATOM 1557 C C . SER A 1 196 ? -17.424 8.021 10.878 1.00 88.50 196 SER A C 1
ATOM 1559 O O . SER A 1 196 ? -17.537 7.438 11.954 1.00 88.50 196 SER A O 1
ATOM 1561 N N . GLY A 1 197 ? -16.655 7.566 9.887 1.00 92.12 197 GLY A N 1
ATOM 1562 C CA . GLY A 1 197 ? -15.885 6.339 9.950 1.00 92.12 197 GLY A CA 1
ATOM 1563 C C . GLY A 1 197 ? -14.711 6.429 10.918 1.00 92.12 197 GLY A C 1
ATOM 1564 O O . GLY A 1 197 ? -14.178 7.503 11.206 1.00 92.12 197 GLY A O 1
ATOM 1565 N N . LEU A 1 198 ? -14.299 5.261 11.399 1.00 94.50 198 LEU A N 1
ATOM 1566 C CA . LEU A 1 198 ? -13.165 5.075 12.297 1.00 94.50 198 LEU A CA 1
ATOM 1567 C C . LEU A 1 198 ? -12.223 4.052 11.671 1.00 94.50 198 LEU A C 1
ATOM 1569 O O . LEU A 1 198 ? -12.671 3.044 11.141 1.00 94.50 198 LEU A O 1
ATOM 1573 N N . LEU A 1 199 ? -10.923 4.277 11.769 1.00 96.19 199 LEU A N 1
ATOM 1574 C CA . LEU A 1 199 ? -9.879 3.322 11.450 1.00 96.19 199 LEU A CA 1
ATOM 1575 C C . LEU A 1 199 ? -8.937 3.218 12.638 1.00 96.19 199 LEU A C 1
ATOM 1577 O O . LEU A 1 199 ? -8.278 4.192 13.002 1.00 96.19 199 LEU A O 1
ATOM 1581 N N . ILE A 1 200 ? -8.850 2.024 13.211 1.00 96.38 200 ILE A N 1
ATOM 1582 C CA . ILE A 1 200 ? -7.790 1.670 14.148 1.00 96.38 200 ILE A CA 1
ATOM 1583 C C . ILE A 1 200 ? -6.682 0.992 13.350 1.00 96.38 200 ILE A C 1
ATOM 1585 O O . ILE A 1 200 ? -6.891 -0.070 12.775 1.00 96.38 200 ILE A O 1
ATOM 1589 N N . ALA A 1 201 ? -5.514 1.618 13.294 1.00 96.62 201 ALA A N 1
ATOM 1590 C CA . ALA A 1 201 ? -4.333 1.103 12.624 1.00 96.62 201 ALA A CA 1
ATOM 1591 C C . ALA A 1 201 ? -3.328 0.613 13.670 1.00 96.62 201 ALA A C 1
ATOM 1593 O O . ALA A 1 201 ? -2.702 1.409 14.374 1.00 96.62 201 ALA A O 1
ATOM 1594 N N . ASN A 1 202 ? -3.198 -0.703 13.784 1.00 96.38 202 ASN A N 1
ATOM 1595 C CA . ASN A 1 202 ? -2.365 -1.372 14.768 1.00 96.38 202 ASN A CA 1
ATOM 1596 C C . ASN A 1 202 ? -1.109 -1.959 14.122 1.00 96.38 202 ASN A C 1
ATOM 1598 O O . ASN A 1 202 ? -1.184 -2.562 13.061 1.00 96.38 202 ASN A O 1
ATOM 1602 N N . ASP A 1 203 ? 0.038 -1.859 14.784 1.00 96.31 203 ASP A N 1
ATOM 1603 C CA . ASP A 1 203 ? 1.215 -2.668 14.448 1.00 96.31 203 ASP A CA 1
ATOM 1604 C C . ASP A 1 203 ? 1.940 -3.058 15.735 1.00 96.31 203 ASP A C 1
ATOM 1606 O O . ASP A 1 203 ? 2.016 -2.247 16.656 1.00 96.31 203 ASP A O 1
ATOM 1610 N N . SER A 1 204 ? 2.469 -4.277 15.834 1.00 94.50 204 SER A N 1
ATOM 1611 C CA . SER A 1 204 ? 3.145 -4.742 17.051 1.00 94.50 204 SER A CA 1
ATOM 1612 C C . SER A 1 204 ? 4.564 -4.179 17.200 1.00 94.50 204 SER A C 1
ATOM 1614 O O . SER A 1 204 ? 5.073 -4.086 18.319 1.00 94.50 204 SER A O 1
ATOM 1616 N N . ASP A 1 205 ? 5.196 -3.721 16.114 1.00 94.75 205 ASP A N 1
ATOM 1617 C CA . ASP A 1 205 ? 6.534 -3.131 16.149 1.00 94.75 205 ASP A CA 1
ATOM 1618 C C . ASP A 1 205 ? 6.475 -1.605 16.296 1.00 94.75 205 ASP A C 1
ATOM 1620 O O . ASP A 1 205 ? 6.113 -0.862 15.381 1.00 94.75 205 ASP A O 1
ATOM 1624 N N . TYR A 1 206 ? 6.959 -1.123 17.439 1.00 92.12 206 TYR A N 1
ATOM 1625 C CA . TYR A 1 206 ? 6.991 0.298 17.779 1.00 92.12 206 TYR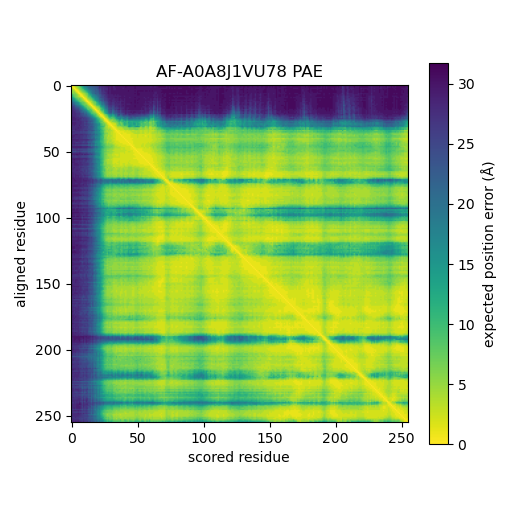 A CA 1
ATOM 1626 C C . TYR A 1 206 ? 7.712 1.183 16.740 1.00 92.12 206 TYR A C 1
ATOM 1628 O O . TYR A 1 206 ? 7.280 2.302 16.448 1.00 92.12 206 TYR A O 1
ATOM 1636 N N . LYS A 1 207 ? 8.822 0.710 16.155 1.00 91.75 207 LYS A N 1
ATOM 1637 C CA . LYS A 1 207 ? 9.577 1.479 15.151 1.00 91.75 207 LYS A CA 1
ATOM 1638 C C . LYS A 1 207 ? 8.798 1.561 13.843 1.00 91.75 207 LYS A C 1
ATOM 1640 O O . LYS A 1 207 ? 8.815 2.606 13.189 1.00 91.75 207 LYS A O 1
ATOM 1645 N N . ARG A 1 208 ? 8.110 0.482 13.460 1.00 91.94 208 ARG A N 1
ATOM 1646 C CA . ARG A 1 208 ? 7.253 0.465 12.271 1.00 91.94 208 ARG A CA 1
ATOM 1647 C C . ARG A 1 208 ? 6.027 1.362 12.457 1.00 91.94 208 ARG A C 1
ATOM 1649 O O . ARG A 1 208 ? 5.698 2.099 11.526 1.00 91.94 208 ARG A O 1
ATOM 1656 N N . THR A 1 209 ? 5.442 1.425 13.654 1.00 90.94 209 THR A N 1
ATOM 1657 C CA . THR A 1 209 ? 4.350 2.361 13.977 1.00 90.94 209 THR A CA 1
ATOM 1658 C C . THR A 1 209 ? 4.751 3.828 13.762 1.00 90.94 209 THR A C 1
ATOM 1660 O O . THR A 1 209 ? 3.954 4.621 13.266 1.00 90.94 209 THR A O 1
ATOM 1663 N N . HIS A 1 210 ? 6.003 4.217 14.032 1.00 89.31 210 HIS A N 1
ATOM 1664 C CA . HIS A 1 210 ? 6.462 5.584 13.739 1.00 89.31 210 HIS A CA 1
ATOM 1665 C C . HIS A 1 210 ? 6.459 5.895 12.230 1.00 89.31 210 HIS A C 1
ATOM 1667 O O . HIS A 1 210 ? 6.144 7.014 11.818 1.00 89.31 210 HIS A O 1
ATOM 1673 N N . MET A 1 211 ? 6.794 4.913 11.384 1.00 88.38 211 MET A N 1
ATOM 1674 C CA . MET A 1 211 ? 6.677 5.077 9.930 1.00 88.38 211 MET A CA 1
ATOM 1675 C C . MET A 1 211 ? 5.217 5.215 9.508 1.00 88.38 211 MET A C 1
ATOM 1677 O O . MET A 1 211 ? 4.921 6.091 8.702 1.00 88.38 211 MET A O 1
ATOM 1681 N N . LEU A 1 212 ? 4.325 4.405 10.084 1.00 90.38 212 LEU A N 1
ATOM 1682 C CA . LEU A 1 212 ? 2.884 4.492 9.853 1.00 90.38 212 LEU A CA 1
ATOM 1683 C C . LEU A 1 212 ? 2.365 5.907 10.138 1.00 90.38 212 LEU A C 1
ATOM 1685 O O . LEU A 1 212 ? 1.803 6.518 9.237 1.00 90.38 212 LEU A O 1
ATOM 1689 N N . VAL A 1 213 ? 2.648 6.464 11.323 1.00 89.81 213 VAL A N 1
ATOM 1690 C CA . VAL A 1 213 ? 2.237 7.834 11.700 1.00 89.81 213 VAL A CA 1
ATOM 1691 C C . VAL A 1 213 ? 2.752 8.874 10.704 1.00 89.81 213 VAL A C 1
ATOM 1693 O O . VAL A 1 213 ? 2.016 9.774 10.304 1.00 89.81 213 VAL A O 1
ATOM 1696 N N . HIS A 1 214 ? 4.008 8.755 10.269 1.00 85.94 214 HIS A N 1
ATOM 1697 C CA . HIS A 1 214 ? 4.576 9.673 9.283 1.00 85.94 214 HIS A CA 1
ATOM 1698 C C . HIS A 1 214 ? 3.897 9.553 7.906 1.00 85.94 214 HIS A C 1
ATOM 1700 O O . HIS A 1 214 ? 3.664 10.568 7.250 1.00 85.94 214 HIS A O 1
ATOM 1706 N N . GLN A 1 215 ? 3.584 8.335 7.449 1.00 82.31 215 GLN A N 1
ATOM 1707 C CA . GLN A 1 215 ? 2.896 8.125 6.171 1.00 82.31 215 GLN A CA 1
ATOM 1708 C C . GLN A 1 215 ? 1.445 8.613 6.222 1.00 82.31 215 GLN A C 1
ATOM 1710 O O . GLN A 1 215 ? 0.995 9.293 5.301 1.00 82.31 215 GLN A O 1
ATOM 1715 N N . THR A 1 216 ? 0.722 8.322 7.305 1.00 84.00 216 THR A N 1
ATOM 1716 C CA . THR A 1 216 ? -0.678 8.730 7.463 1.00 84.00 216 THR A CA 1
ATOM 1717 C C . THR A 1 216 ? -0.829 10.212 7.787 1.00 84.00 216 THR A C 1
ATOM 1719 O O . THR A 1 216 ? -1.846 10.796 7.439 1.00 84.00 216 THR A O 1
ATOM 1722 N N . GLY A 1 217 ? 0.184 10.861 8.374 1.00 80.62 217 GLY A N 1
ATOM 1723 C CA . GLY A 1 217 ? 0.159 12.294 8.695 1.00 80.62 217 GLY A CA 1
ATOM 1724 C C . GLY A 1 217 ? -0.012 13.222 7.484 1.00 80.62 217 GLY A C 1
ATOM 1725 O O . GLY A 1 217 ? -0.411 14.371 7.645 1.00 80.62 217 GLY A O 1
ATOM 1726 N N . ARG A 1 218 ? 0.238 12.722 6.268 1.00 74.62 218 ARG A N 1
ATOM 1727 C CA . ARG A 1 218 ? -0.000 13.443 5.003 1.00 74.62 218 ARG A CA 1
ATOM 1728 C C . ARG A 1 218 ? -1.465 13.423 4.559 1.00 74.62 218 ARG A C 1
ATOM 1730 O O . ARG A 1 218 ? -1.836 14.154 3.651 1.00 74.62 218 ARG A O 1
ATOM 1737 N N . MET A 1 219 ? -2.289 12.592 5.190 1.00 74.31 219 MET A N 1
ATOM 1738 C CA . MET A 1 219 ? -3.710 12.427 4.902 1.00 74.31 219 MET A CA 1
ATOM 1739 C C . MET A 1 219 ? -4.500 12.754 6.174 1.00 74.31 219 MET A C 1
ATOM 1741 O O . MET A 1 219 ? -4.794 11.863 6.974 1.00 74.31 219 MET A O 1
ATOM 1745 N N . PRO A 1 220 ? -4.809 14.037 6.418 1.00 68.88 220 PRO A N 1
ATOM 1746 C CA . PRO A 1 220 ? -5.512 14.436 7.627 1.00 68.88 220 PRO A CA 1
ATOM 1747 C C . PRO A 1 220 ? -6.918 13.820 7.656 1.00 68.88 220 PRO A C 1
ATOM 1749 O O . PRO A 1 220 ? -7.792 14.201 6.882 1.00 68.88 220 PRO A O 1
ATOM 1752 N N . SER A 1 221 ? -7.141 12.883 8.579 1.00 75.56 221 SER A N 1
ATOM 1753 C CA . SER A 1 221 ? -8.451 12.301 8.874 1.00 75.56 221 SER A CA 1
ATOM 1754 C C . SER A 1 221 ? -8.777 12.455 10.355 1.00 75.56 221 SER A C 1
ATOM 1756 O O . SER A 1 221 ? -7.912 12.298 11.215 1.00 75.56 221 SER A O 1
ATOM 1758 N N . LYS A 1 222 ? -10.045 12.750 10.659 1.00 76.44 222 LYS A N 1
ATOM 1759 C CA . LYS A 1 222 ? -10.547 12.825 12.040 1.00 76.44 222 LYS A CA 1
ATOM 1760 C C . LYS A 1 222 ? -10.778 11.442 12.659 1.00 76.44 222 LYS A C 1
ATOM 1762 O O . LYS A 1 222 ? -10.904 11.348 13.873 1.00 76.44 222 LYS A O 1
ATOM 1767 N N . GLY A 1 223 ? -10.843 10.397 11.834 1.00 88.25 223 GLY A N 1
ATOM 1768 C CA . GLY A 1 223 ? -11.213 9.042 12.233 1.00 88.25 223 GLY A CA 1
ATOM 1769 C C . GLY A 1 223 ? -10.045 8.066 12.329 1.00 88.25 223 GLY A C 1
ATOM 1770 O O . GLY A 1 223 ? -10.289 6.875 12.245 1.00 88.25 223 GLY A O 1
ATOM 1771 N N . LEU A 1 224 ? -8.790 8.511 12.451 1.00 93.19 224 LEU A N 1
ATOM 1772 C CA . LEU A 1 224 ? -7.636 7.607 12.548 1.00 93.19 224 LEU A CA 1
ATOM 1773 C C . LEU A 1 224 ? -7.129 7.498 13.991 1.00 93.19 224 LEU A C 1
ATOM 1775 O O . LEU A 1 224 ? -6.773 8.500 14.609 1.00 93.19 224 LEU A O 1
ATOM 1779 N N . VAL A 1 225 ? -7.012 6.269 14.489 1.00 94.00 225 VAL A N 1
ATOM 1780 C CA . VAL A 1 225 ? -6.345 5.934 15.752 1.00 94.00 225 VAL A CA 1
ATOM 1781 C C . VAL A 1 225 ? -5.198 4.985 15.447 1.00 94.00 225 VAL A C 1
ATOM 1783 O O . VAL A 1 225 ? -5.400 3.961 14.805 1.00 94.00 225 VAL A O 1
ATOM 1786 N N . VAL A 1 226 ? -3.994 5.307 15.913 1.00 94.69 226 VAL A N 1
ATOM 1787 C CA . VAL A 1 226 ? -2.827 4.433 15.759 1.00 94.69 226 VAL A CA 1
ATOM 1788 C C . VAL A 1 226 ? -2.516 3.762 17.093 1.00 94.69 226 VAL A C 1
ATOM 1790 O O . VAL A 1 226 ? -2.373 4.447 18.106 1.00 94.69 226 VAL A O 1
ATOM 1793 N N . THR A 1 227 ? -2.392 2.435 17.096 1.00 95.38 227 THR A N 1
ATOM 1794 C CA . THR A 1 227 ? -2.055 1.637 18.284 1.00 95.38 227 THR A CA 1
ATOM 1795 C C . THR A 1 227 ? -0.789 0.814 18.065 1.00 95.38 227 THR A C 1
ATOM 1797 O O . THR A 1 227 ? -0.400 0.516 16.935 1.00 95.38 227 THR A O 1
ATOM 1800 N N . ASN A 1 228 ? -0.130 0.449 19.165 1.00 95.44 228 ASN A N 1
ATOM 1801 C CA . ASN A 1 228 ? 1.005 -0.467 19.157 1.00 95.44 228 ASN A CA 1
ATOM 1802 C C . ASN A 1 228 ? 0.742 -1.620 20.125 1.00 95.44 228 ASN A C 1
ATOM 1804 O O . ASN A 1 228 ? 1.0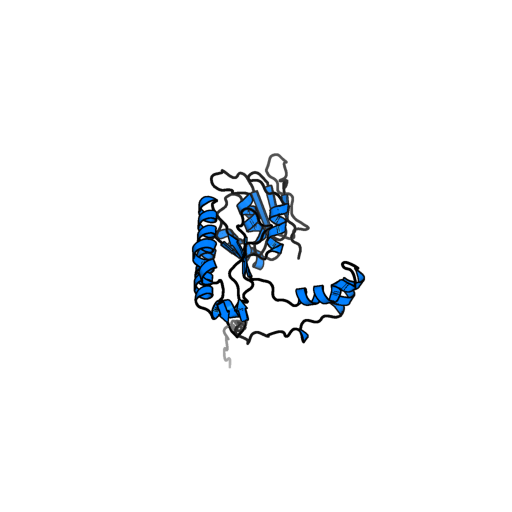02 -1.497 21.319 1.00 95.44 228 ASN A O 1
ATOM 1808 N N . LEU A 1 229 ? 0.149 -2.699 19.616 1.00 94.69 229 LEU A N 1
ATOM 1809 C CA . LEU A 1 229 ? -0.269 -3.864 20.393 1.00 94.69 229 LEU A CA 1
ATOM 1810 C C . LEU A 1 229 ? -0.020 -5.153 19.600 1.00 94.69 229 LEU A C 1
ATOM 1812 O O . LEU A 1 229 ? -0.002 -5.150 18.366 1.00 94.69 229 LEU A O 1
ATOM 1816 N N . ASP A 1 230 ? 0.113 -6.270 20.314 1.00 94.25 230 ASP A N 1
ATOM 1817 C CA . ASP A 1 230 ? -0.040 -7.595 19.718 1.00 94.25 230 ASP A CA 1
ATOM 1818 C C . ASP A 1 230 ? -1.505 -7.785 19.304 1.00 94.25 230 ASP A C 1
ATOM 1820 O O . ASP A 1 230 ? -2.410 -7.769 20.141 1.00 94.25 230 ASP A O 1
ATOM 1824 N N . ALA A 1 231 ? -1.737 -7.944 18.002 1.00 92.88 231 ALA A N 1
ATOM 1825 C CA . ALA A 1 231 ? -3.079 -8.050 17.450 1.00 92.88 231 ALA A CA 1
ATOM 1826 C C . ALA A 1 231 ? -3.806 -9.337 17.885 1.00 92.88 231 ALA A C 1
ATOM 1828 O O . ALA A 1 231 ? -5.035 -9.354 17.904 1.00 92.88 231 ALA A O 1
ATOM 1829 N N . SER A 1 232 ? -3.076 -10.390 18.280 1.00 91.88 232 SER A N 1
ATOM 1830 C CA . SER A 1 232 ? -3.669 -11.615 18.840 1.00 91.88 232 SER A CA 1
ATOM 1831 C C . SER A 1 232 ? -4.278 -11.399 20.231 1.00 91.88 232 SER A C 1
ATOM 1833 O O . SER A 1 232 ? -5.136 -12.169 20.660 1.00 91.88 232 SER A O 1
ATOM 1835 N N . ALA A 1 233 ? -3.873 -10.321 20.908 1.00 91.62 233 ALA A N 1
ATOM 1836 C CA . ALA A 1 233 ? -4.321 -9.926 22.237 1.00 91.62 233 ALA A CA 1
ATOM 1837 C C . ALA A 1 233 ? -4.978 -8.531 22.234 1.00 91.62 233 ALA A C 1
ATOM 1839 O O . ALA A 1 233 ? -4.923 -7.812 23.236 1.00 91.62 233 ALA A O 1
ATOM 1840 N N . LEU A 1 234 ? -5.584 -8.126 21.109 1.00 91.06 234 LEU A N 1
ATOM 1841 C CA . LEU A 1 234 ? -6.247 -6.827 20.996 1.00 91.06 234 LEU A CA 1
ATOM 1842 C C . LEU A 1 234 ? -7.393 -6.730 22.029 1.00 91.06 234 LEU A C 1
ATOM 1844 O O . LEU A 1 234 ? -8.279 -7.590 22.038 1.00 91.06 234 LEU A O 1
ATOM 1848 N N . PRO A 1 235 ? -7.409 -5.713 22.909 1.00 90.19 235 PRO A N 1
ATOM 1849 C CA . PRO A 1 235 ? -8.420 -5.620 23.951 1.00 90.19 235 PRO A CA 1
ATOM 1850 C C . PRO A 1 235 ? -9.786 -5.227 23.385 1.00 90.19 235 PRO A C 1
ATOM 1852 O O . PRO A 1 235 ? -9.899 -4.514 22.388 1.00 90.19 235 PRO A O 1
ATOM 1855 N N . HIS A 1 236 ? -10.842 -5.607 24.102 1.00 90.56 236 HIS A N 1
ATOM 1856 C CA . HIS A 1 236 ? -12.167 -5.041 23.886 1.00 90.56 236 HIS A CA 1
ATOM 1857 C C . HIS A 1 236 ? -12.167 -3.550 24.245 1.00 90.56 236 HIS A C 1
ATOM 1859 O O . HIS A 1 236 ? -11.919 -3.172 25.390 1.00 90.56 236 HIS A O 1
ATOM 1865 N N . ILE A 1 237 ? -12.467 -2.694 23.268 1.00 91.31 237 ILE A N 1
ATOM 1866 C CA . ILE A 1 237 ? -12.540 -1.244 23.466 1.00 91.31 237 ILE A CA 1
ATOM 1867 C C . ILE A 1 237 ? -13.957 -0.889 23.925 1.00 91.31 237 ILE A C 1
ATOM 1869 O O . ILE A 1 237 ? -14.919 -1.094 23.189 1.00 91.31 237 ILE A O 1
ATOM 1873 N N . SER A 1 238 ? -14.104 -0.371 25.145 1.00 91.50 238 SER A N 1
ATOM 1874 C CA . SER A 1 238 ? -15.396 0.104 25.662 1.00 91.50 238 SER A CA 1
ATOM 1875 C C . SER A 1 238 ? -15.726 1.488 25.102 1.00 91.50 238 SER A C 1
ATOM 1877 O O . SER A 1 238 ? -14.885 2.384 25.145 1.00 91.50 238 SER A O 1
ATOM 1879 N N . ILE A 1 239 ? -16.955 1.672 24.616 1.00 90.00 239 ILE A N 1
ATOM 1880 C CA . ILE A 1 239 ? -17.461 2.954 24.088 1.00 90.00 239 ILE A CA 1
ATOM 1881 C C . ILE A 1 239 ? -18.484 3.616 25.027 1.00 90.00 239 ILE A C 1
ATOM 1883 O O . ILE A 1 239 ? -19.180 4.548 24.634 1.00 90.00 239 ILE A O 1
ATOM 1887 N N . GLY A 1 240 ? -18.561 3.155 26.281 1.00 90.38 240 GLY A N 1
ATOM 1888 C CA . GLY A 1 240 ? -19.534 3.622 27.273 1.00 90.38 240 GLY A CA 1
ATOM 1889 C C . GLY A 1 240 ? -20.835 2.813 27.270 1.00 90.38 240 GLY A C 1
ATOM 1890 O O . GLY A 1 240 ? -21.059 1.969 26.407 1.00 90.38 240 GLY A O 1
ATOM 1891 N N . GLU A 1 241 ? -21.677 3.024 28.289 1.00 88.44 241 GLU A N 1
ATOM 1892 C CA . GLU A 1 241 ? -22.988 2.354 28.445 1.00 88.44 241 GLU A CA 1
ATOM 1893 C C . GLU A 1 241 ? -22.937 0.811 28.414 1.00 88.44 241 GLU A C 1
ATOM 1895 O O . GLU A 1 241 ? -23.897 0.152 28.020 1.00 88.44 241 GLU A O 1
ATOM 1900 N N . GLY A 1 242 ? -21.802 0.217 28.796 1.00 88.56 242 GLY A N 1
ATOM 1901 C CA . GLY A 1 242 ? -21.601 -1.235 28.735 1.00 88.56 242 GLY A CA 1
ATOM 1902 C C . GLY A 1 242 ? -21.460 -1.802 27.316 1.00 88.56 242 GLY A C 1
ATOM 1903 O O . GLY A 1 242 ? -21.524 -3.017 27.150 1.00 88.56 242 GLY A O 1
ATOM 1904 N N . LYS A 1 243 ? -21.265 -0.957 26.296 1.00 91.12 243 LYS A N 1
ATOM 1905 C CA . LYS A 1 243 ? -21.077 -1.372 24.900 1.00 91.12 243 LYS A CA 1
ATOM 1906 C C . LYS A 1 243 ? -19.592 -1.473 24.547 1.00 91.12 243 LYS A C 1
ATOM 1908 O O . LYS A 1 243 ? -18.769 -0.662 24.977 1.00 91.12 243 LYS A O 1
ATOM 1913 N N . THR A 1 244 ? -19.266 -2.449 23.708 1.00 93.50 244 THR A N 1
ATOM 1914 C CA . THR A 1 244 ? -17.927 -2.657 23.143 1.00 93.50 244 THR A CA 1
ATOM 1915 C C . THR A 1 244 ? -17.925 -2.259 21.672 1.00 93.50 244 THR A C 1
ATOM 1917 O O . THR A 1 244 ? -18.879 -2.563 20.956 1.00 93.50 244 THR A O 1
ATOM 1920 N N . LEU A 1 245 ? -16.855 -1.602 21.225 1.00 93.50 245 LEU A N 1
ATOM 1921 C CA . LEU A 1 245 ? -16.613 -1.302 19.818 1.00 93.50 245 LEU A CA 1
ATOM 1922 C C . LEU A 1 245 ? -16.587 -2.603 19.004 1.00 93.50 245 LEU A C 1
ATOM 1924 O O . LEU A 1 245 ? -15.900 -3.555 19.373 1.00 93.50 245 LEU A O 1
ATOM 1928 N N . GLN A 1 246 ? -17.319 -2.621 17.897 1.00 94.81 246 GLN A N 1
ATOM 1929 C CA . GLN A 1 246 ? -17.269 -3.681 16.895 1.00 94.81 246 GLN A CA 1
ATOM 1930 C C . GLN A 1 246 ? -16.656 -3.110 15.616 1.00 94.81 246 GLN A C 1
ATOM 1932 O O . GLN A 1 246 ? -16.585 -1.896 15.454 1.00 94.81 246 GLN A O 1
ATOM 1937 N N . PHE A 1 247 ? -16.189 -3.969 14.716 1.00 96.38 247 PHE A N 1
ATOM 1938 C CA . PHE A 1 247 ? -15.634 -3.527 13.440 1.00 96.38 247 PHE A CA 1
ATOM 1939 C C . PHE A 1 247 ? -16.495 -4.046 12.297 1.00 96.38 247 PHE A C 1
ATOM 1941 O O . PHE A 1 247 ? -16.771 -5.240 12.214 1.00 96.38 247 PHE A O 1
ATOM 1948 N N . ASP A 1 248 ? -16.872 -3.150 11.392 1.00 97.75 248 ASP A N 1
ATOM 1949 C CA . ASP A 1 248 ? -17.553 -3.499 10.149 1.00 97.75 248 ASP A CA 1
ATOM 1950 C C . ASP A 1 248 ? -16.595 -4.178 9.170 1.00 97.75 248 ASP A C 1
ATOM 1952 O O . ASP A 1 248 ? -17.019 -4.981 8.337 1.00 97.75 248 ASP A O 1
ATOM 1956 N N . ARG A 1 249 ? -15.305 -3.823 9.232 1.00 97.88 249 ARG A N 1
ATOM 1957 C CA . ARG A 1 249 ? -14.254 -4.299 8.328 1.00 97.88 249 ARG A CA 1
ATOM 1958 C C . ARG A 1 249 ? -12.939 -4.500 9.072 1.00 97.88 249 ARG A C 1
ATOM 1960 O O . ARG A 1 249 ? -12.509 -3.636 9.830 1.00 97.88 249 ARG A O 1
ATOM 1967 N N . ILE A 1 250 ? -12.272 -5.622 8.813 1.00 97.12 250 ILE A N 1
ATOM 1968 C CA . ILE A 1 250 ? -10.963 -5.932 9.392 1.00 97.12 250 ILE A CA 1
ATOM 1969 C C . ILE A 1 250 ? -10.008 -6.331 8.268 1.00 97.12 250 ILE A C 1
ATOM 1971 O O . ILE A 1 250 ? -10.314 -7.222 7.479 1.00 97.12 250 ILE A O 1
ATOM 1975 N N . LEU A 1 251 ? -8.851 -5.675 8.211 1.00 97.38 251 LEU A N 1
ATOM 1976 C CA . LEU A 1 251 ? -7.721 -6.060 7.380 1.00 97.38 251 LEU A CA 1
ATOM 1977 C C . LEU A 1 251 ? -6.655 -6.731 8.256 1.00 97.38 251 LEU A C 1
ATOM 1979 O O . LEU A 1 251 ? -6.177 -6.143 9.226 1.00 97.38 251 LEU A O 1
ATOM 1983 N N . ALA A 1 252 ? -6.263 -7.948 7.880 1.00 94.94 252 ALA A N 1
ATOM 1984 C CA . ALA A 1 252 ? -5.178 -8.697 8.509 1.00 94.94 252 ALA A CA 1
ATOM 1985 C C . ALA A 1 252 ? -4.128 -9.079 7.454 1.00 94.94 252 ALA A C 1
ATOM 1987 O O . ALA A 1 252 ? -4.179 -10.157 6.865 1.00 94.94 252 ALA A O 1
ATOM 1988 N N . ASP A 1 253 ? -3.194 -8.163 7.195 1.00 91.06 253 ASP A N 1
ATOM 1989 C CA . ASP A 1 253 ? -2.032 -8.381 6.324 1.00 91.06 253 ASP A CA 1
ATOM 1990 C C . ASP A 1 253 ? -0.858 -8.910 7.159 1.00 91.06 253 ASP A C 1
ATOM 1992 O O . ASP A 1 253 ? -0.008 -8.152 7.627 1.00 91.06 253 ASP A O 1
ATOM 1996 N N . VAL A 1 254 ? -0.903 -10.207 7.460 1.00 87.81 254 VAL A N 1
ATOM 1997 C CA . VAL A 1 254 ? -0.031 -10.832 8.465 1.00 87.81 254 VAL A CA 1
ATOM 1998 C C . VAL A 1 254 ? 1.429 -10.968 7.988 1.00 87.81 254 VAL A C 1
ATOM 2000 O O . VAL A 1 254 ? 1.653 -11.205 6.799 1.00 87.81 254 VAL A O 1
ATOM 2003 N N . PRO A 1 255 ? 2.419 -10.806 8.893 1.00 75.56 255 PRO A N 1
ATOM 2004 C CA . PRO A 1 255 ? 3.840 -11.014 8.600 1.00 75.56 255 PRO A CA 1
ATOM 2005 C C . PRO A 1 255 ? 4.230 -12.488 8.421 1.00 75.56 255 PRO A C 1
ATOM 2007 O O . PRO A 1 255 ? 3.518 -13.372 8.951 1.00 75.56 255 PRO A O 1
#

Nearest PDB structures (foldseek):
  7vs4-assembly1_A  TM=6.571E-01  e=2.568E-03  Aquipseudomonas alcaligenes
  5w7k-assembly2_B  TM=6.451E-01  e=9.400E-03  Penicillium oxalicum
  5w7k-assembly1_A  TM=6.157E-01  e=2.185E-02  Penicillium oxalicum
  1jqe-assembly1_A  TM=5.041E-01  e=1.142E-02  Homo sapiens
  2aot-assembly2_B  TM=5.422E-01  e=1.919E-02  Homo sapiens

Solvent-accessible surface area (backbone atoms only — not comparable to full-atom values): 15203 Å² total; per-residue (Å²): 140,84,86,87,84,82,80,78,86,77,82,78,74,77,76,74,74,78,72,72,87,77,64,82,80,82,79,79,49,80,86,69,66,71,55,71,69,60,51,53,58,52,58,74,66,60,81,63,63,81,86,50,47,66,60,53,52,56,58,70,66,50,81,80,61,53,32,33,32,57,34,71,42,72,72,54,33,51,50,53,49,47,46,46,56,72,63,46,31,72,66,24,64,76,42,73,57,93,95,38,78,34,60,37,69,41,68,38,88,88,40,75,93,60,39,26,37,35,27,78,54,52,74,74,53,36,74,72,40,68,58,42,40,56,49,49,53,48,53,52,54,36,36,74,72,39,41,31,44,80,42,57,70,78,61,54,47,63,51,61,75,58,66,62,47,34,66,38,30,32,36,30,45,43,25,50,61,24,65,49,50,47,53,44,51,48,40,25,50,47,77,99,52,90,54,74,20,37,36,39,38,20,15,64,48,67,73,42,37,55,44,19,52,60,59,43,65,62,56,90,63,95,35,69,43,80,46,72,42,58,60,95,68,62,74,89,47,74,74,55,98,91,40,65,68,73,63,78,39,76,46,76,63,76,133

Foldseek 3Di:
DDDDDDDDPPPPPPPPDPPPPPDDPPDDDLVNLDDPVVCVVVVVVCPDDPVCVVVVSVVVSDDAWFKKFFADAPVVLVVVVCCLVPPQQVVQCFDDDPNDTFHGWDFDVPDPPSGMITGRDDPVSLVPDPSSVVVVVVQVVCVVLPRMDGDGPVLLPPLVVQQAALAFEEEELAQFPNRSVQSNQRRNCHPPDDRNYAYEYEHQDPVRLVNNCVSCVSPDDPRYHYYHDNSVCDDFDDPDPPDTDDGPGYHYPDD

pLDDT: mean 83.52, std 17.67, range [30.27, 97.88]